Protein AF-E3S3I5-F1 (afdb_monomer)

Sequence (311 aa):
MKASSILLSLAAAAIASAQDPFYNITTPPFNLLIASEDHSINTTLSACHVGAALESLCLSNGNFGSSPTPLRAAEFQFNTSIYSQTAEPPILATGILTWWLRTDVDTKYSSSASFSYDPTTDLALPIIFPGEENAILLSWDAQNKLTIQSYIRGVNGNGSYKNFYRCLLSSIIAIFALAQANYNIAFAPFNLVLIPTDTALKGDALSACHTSVTASSSTMAKESNKPYKEYGTRGTLTWFVPLDPYPLPSSMYLDPQTTVPLFIPVLARGDVGELISFDNKDLMNIQSNINWESENPRWTNWKEYYRWWVC

Radius of gyration: 25.32 Å; Cα contacts (8 Å, |Δi|>4): 539; chains: 1; bounding box: 67×87×65 Å

Organism: Pyrenophora teres f. teres (strain 0-1) (NCBI:txid861557)

Mean predicted aligned error: 16.74 Å

pLDDT: mean 70.15, std 23.07, range [21.97, 96.06]

Foldseek 3Di:
DDDDDDPPDPDDDPPPPPPPPQQPDKDFWDWFWWAFQVRPGTATWDWDDPDDQKTFIDGQQDDQDPPPHRHDTFTKMWTAGPPFDQQDPPWAGKTWIWGWDDPDDPDTFIWTWAWDDDPQDLATTTMIHGDDPRTAIWTAGPQRFIWHWDWDQDPVRDTGIDTDDRDNDPPLPPPPPPVDDDDDDWDWGTDGGDDDPDDDDDDDDDDDDTDDDDDDDDDDDDDPDPDPQFFADWDWDWDFCPDPPDTFIWTWAWCDDPPHRGTDTDTGGDRDHQIWGAGPVRQIWHWDQWPPVDPDTDGHPIDTDSPDDSD

Nearest PDB structures (foldseek):
  4p02-assembly1_A  TM=2.120E-01  e=9.563E+00  Cereibacter sphaeroides 2.4.1

Solvent-accessible surface area (backbone atoms only — not comparable to full-atom values): 19508 Å² total; per-residue (Å²): 137,87,86,78,81,91,80,79,79,94,80,82,75,89,76,75,76,76,67,73,61,74,61,70,42,72,50,76,72,43,68,51,40,42,30,26,74,81,55,85,44,71,42,38,29,16,72,39,78,73,49,98,79,29,26,27,56,35,58,9,80,44,85,68,75,88,55,94,61,63,47,65,64,32,62,31,34,46,31,23,28,96,82,43,69,50,92,50,86,77,46,44,56,39,24,32,48,29,36,68,47,63,86,52,98,85,49,69,41,60,18,17,35,23,69,52,72,48,94,91,51,98,55,40,38,52,37,28,36,72,46,65,92,71,41,42,67,29,28,38,47,88,69,57,26,76,24,39,71,45,76,45,75,43,98,82,79,48,64,46,76,42,80,40,80,74,74,71,54,47,79,50,66,76,76,61,62,76,81,73,68,99,69,96,76,86,70,79,50,71,45,70,46,47,77,70,102,73,89,87,89,81,90,87,85,91,86,82,74,80,84,78,89,85,88,79,91,74,86,79,80,86,69,90,62,83,68,58,81,73,55,34,69,74,41,59,53,68,46,67,47,83,41,90,94,61,60,42,58,16,10,30,30,66,50,74,45,93,89,49,103,48,65,48,82,40,76,42,82,42,90,76,35,41,58,32,19,38,30,95,81,72,46,66,27,41,67,37,40,54,40,81,87,45,99,65,73,41,85,49,73,78,42,78,42,73,87,74,79,89,95

Structure (mmCIF, N/CA/C/O backbone):
data_AF-E3S3I5-F1
#
_entry.id   AF-E3S3I5-F1
#
loop_
_atom_site.group_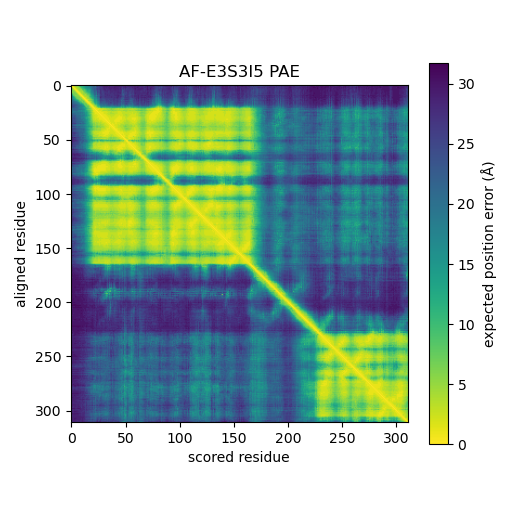PDB
_atom_site.id
_atom_site.type_symbol
_atom_site.label_atom_id
_atom_site.label_alt_id
_atom_site.label_comp_id
_atom_site.label_asym_id
_atom_site.label_entity_id
_atom_site.label_seq_id
_atom_site.pdbx_PDB_ins_code
_atom_site.Cartn_x
_atom_site.Cartn_y
_atom_site.Cartn_z
_atom_site.occupancy
_atom_site.B_iso_or_equiv
_atom_site.auth_seq_id
_atom_site.auth_comp_id
_atom_site.auth_asym_id
_atom_site.auth_atom_id
_atom_site.pdbx_PDB_model_num
ATOM 1 N N . MET A 1 1 ? 43.155 55.685 19.435 1.00 39.25 1 MET A N 1
ATOM 2 C CA . MET A 1 1 ? 42.811 54.340 18.928 1.00 39.25 1 MET A CA 1
ATOM 3 C C . MET A 1 1 ? 41.537 54.478 18.111 1.00 39.25 1 MET A C 1
ATOM 5 O O . MET A 1 1 ? 40.528 54.890 18.665 1.00 39.25 1 MET A O 1
ATOM 9 N N . LYS A 1 2 ? 41.620 54.304 16.786 1.00 39.34 2 LYS A N 1
ATOM 10 C CA . LYS A 1 2 ? 40.489 54.443 15.857 1.00 39.34 2 LYS A CA 1
ATOM 11 C C . LYS A 1 2 ? 39.835 53.070 15.698 1.00 39.34 2 LYS A C 1
ATOM 13 O O . LYS A 1 2 ? 40.480 52.162 15.186 1.00 39.34 2 LYS A O 1
ATOM 18 N N . ALA A 1 3 ? 38.600 52.921 16.163 1.00 46.59 3 ALA A N 1
ATOM 19 C CA . ALA A 1 3 ? 37.782 51.742 15.909 1.00 46.59 3 ALA A CA 1
ATOM 20 C C . ALA A 1 3 ? 37.067 51.936 14.564 1.00 46.59 3 ALA A C 1
ATOM 22 O O . ALA A 1 3 ? 36.057 52.632 14.494 1.00 46.59 3 ALA A O 1
ATOM 23 N N . SER A 1 4 ? 37.630 51.375 13.493 1.00 50.34 4 SER A N 1
ATOM 24 C CA . SER A 1 4 ? 36.957 51.281 12.195 1.00 50.34 4 SER A CA 1
ATOM 25 C C . SER A 1 4 ? 36.259 49.929 12.079 1.00 50.34 4 SER A C 1
ATOM 27 O O . SER A 1 4 ? 36.905 48.900 11.918 1.00 50.34 4 SER A O 1
ATOM 29 N N . SER A 1 5 ? 34.933 49.984 12.179 1.00 52.38 5 SER A N 1
ATOM 30 C CA . SER A 1 5 ? 33.958 49.326 11.303 1.00 52.38 5 SER A CA 1
ATOM 31 C C . SER A 1 5 ? 34.219 47.872 10.882 1.00 52.38 5 SER A C 1
ATOM 33 O O . SER A 1 5 ? 34.751 47.616 9.806 1.00 52.38 5 SER A O 1
ATOM 35 N N . ILE A 1 6 ? 33.695 46.922 11.663 1.00 53.12 6 ILE A N 1
ATOM 36 C CA . ILE A 1 6 ? 33.324 45.589 11.166 1.00 53.12 6 ILE A CA 1
ATOM 37 C C . ILE A 1 6 ? 31.826 45.637 10.840 1.00 53.12 6 ILE A C 1
ATOM 39 O O . ILE A 1 6 ? 30.979 45.380 11.687 1.00 53.12 6 ILE A O 1
ATOM 43 N N . LEU A 1 7 ? 31.503 46.021 9.608 1.00 53.25 7 LEU A N 1
ATOM 44 C CA . LEU A 1 7 ? 30.201 45.784 8.980 1.00 53.25 7 LEU A CA 1
ATOM 45 C C . LEU A 1 7 ? 30.476 45.039 7.675 1.00 53.25 7 LEU A C 1
ATOM 47 O O . LEU A 1 7 ? 30.394 45.596 6.585 1.00 53.25 7 LEU A O 1
ATOM 51 N N . LEU A 1 8 ? 30.881 43.775 7.807 1.00 52.59 8 LEU A N 1
ATOM 52 C CA . LEU A 1 8 ? 30.972 42.854 6.683 1.00 52.59 8 LEU A CA 1
ATOM 53 C C . LEU A 1 8 ? 29.619 42.140 6.559 1.00 52.59 8 LEU A C 1
ATOM 55 O O . LEU A 1 8 ? 29.353 41.141 7.217 1.00 52.59 8 LEU A O 1
ATOM 59 N N . SER A 1 9 ? 28.738 42.775 5.788 1.00 51.41 9 SER A N 1
ATOM 60 C CA . SER A 1 9 ? 27.702 42.176 4.937 1.00 51.41 9 SER A CA 1
ATOM 61 C C . SER A 1 9 ? 27.483 40.660 5.085 1.00 51.41 9 SER A C 1
ATOM 63 O O . SER A 1 9 ? 28.068 39.865 4.350 1.00 51.41 9 SER A O 1
ATOM 65 N N . LEU A 1 10 ? 26.556 40.269 5.961 1.00 49.75 10 LEU A N 1
ATOM 66 C CA . LEU A 1 10 ? 25.965 38.929 5.988 1.00 49.75 10 LEU A CA 1
ATOM 67 C C . LEU A 1 10 ? 24.738 38.885 5.055 1.00 49.75 10 LEU A C 1
ATOM 69 O O . LEU A 1 10 ? 23.611 38.672 5.488 1.00 49.75 10 LEU A O 1
ATOM 73 N N . ALA A 1 11 ? 24.954 39.175 3.771 1.00 53.25 11 ALA A N 1
ATOM 74 C CA . ALA A 1 11 ? 23.916 39.198 2.741 1.00 53.25 11 ALA A CA 1
ATOM 75 C C . ALA A 1 11 ? 24.409 38.470 1.481 1.00 53.25 11 ALA A C 1
ATOM 77 O O . ALA A 1 11 ? 24.809 39.100 0.511 1.00 53.25 11 ALA A O 1
ATOM 78 N N . ALA A 1 12 ? 24.452 37.140 1.563 1.00 51.19 12 ALA A N 1
ATOM 79 C CA . ALA A 1 12 ? 24.527 36.131 0.493 1.00 51.19 12 ALA A CA 1
ATOM 80 C C . ALA A 1 12 ? 24.963 34.832 1.204 1.00 51.19 12 ALA A C 1
ATOM 82 O O . ALA A 1 12 ? 25.984 34.830 1.875 1.00 51.19 12 ALA A O 1
ATOM 83 N N . ALA A 1 13 ? 24.259 33.708 1.193 1.00 48.41 13 ALA A N 1
ATOM 84 C CA . ALA A 1 13 ? 23.359 33.201 0.185 1.00 48.41 13 ALA A CA 1
ATOM 85 C C . ALA A 1 13 ? 22.306 32.305 0.858 1.00 48.41 13 ALA A C 1
ATOM 87 O O . ALA A 1 13 ? 22.614 31.211 1.323 1.00 48.41 13 ALA A O 1
ATOM 88 N N . ALA A 1 14 ? 21.049 32.746 0.881 1.00 47.19 14 ALA A N 1
ATOM 89 C CA . ALA A 1 14 ? 19.936 31.811 0.952 1.00 47.19 14 ALA A CA 1
ATOM 90 C C . ALA A 1 14 ? 19.727 31.289 -0.473 1.00 47.19 14 ALA A C 1
ATOM 92 O O . ALA A 1 14 ? 18.867 31.770 -1.206 1.00 47.19 14 ALA A O 1
ATOM 93 N N . ILE A 1 15 ? 20.574 30.350 -0.901 1.00 49.62 15 ILE A N 1
ATOM 94 C CA .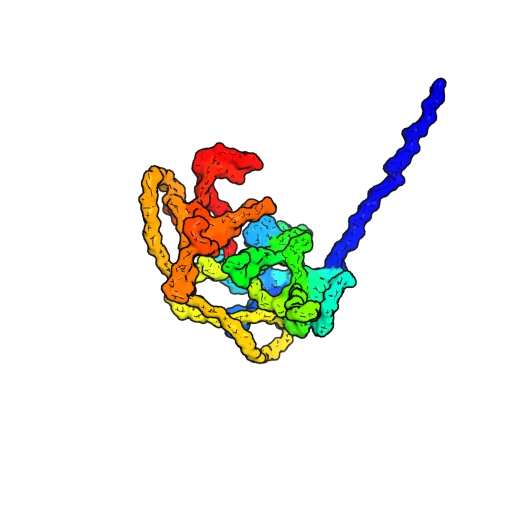 ILE A 1 15 ? 20.221 29.483 -2.023 1.00 49.62 15 ILE A CA 1
ATOM 95 C C . ILE A 1 15 ? 19.125 28.588 -1.452 1.00 49.62 15 ILE A C 1
ATOM 97 O O . ILE A 1 15 ? 19.400 27.520 -0.909 1.00 49.62 15 ILE A O 1
ATOM 101 N N . ALA A 1 16 ? 17.880 29.063 -1.498 1.00 43.28 16 ALA A N 1
ATOM 102 C CA . ALA A 1 16 ? 16.750 28.158 -1.519 1.00 43.28 16 ALA A CA 1
ATOM 103 C C . ALA A 1 16 ? 16.968 27.318 -2.777 1.00 43.28 16 ALA A C 1
ATOM 105 O O . ALA A 1 16 ? 16.695 27.758 -3.892 1.00 43.28 16 ALA A O 1
ATOM 106 N N . SER A 1 17 ? 17.583 26.153 -2.608 1.00 42.25 17 SER A N 1
ATOM 107 C CA . SER A 1 17 ? 17.530 25.111 -3.612 1.00 42.25 17 SER A CA 1
ATOM 108 C C . SER A 1 17 ? 16.071 24.680 -3.647 1.00 42.25 17 SER A C 1
ATOM 110 O O . SER A 1 17 ? 15.657 23.761 -2.952 1.00 42.25 17 SER A O 1
ATOM 112 N N . ALA A 1 18 ? 15.263 25.403 -4.422 1.00 40.31 18 ALA A N 1
ATOM 113 C CA . ALA A 1 18 ? 14.090 24.817 -5.033 1.00 40.31 18 ALA A CA 1
ATOM 114 C C . ALA A 1 18 ? 14.648 23.720 -5.941 1.00 40.31 18 ALA A C 1
ATOM 116 O O . ALA A 1 18 ? 15.006 23.963 -7.090 1.00 40.31 18 ALA A O 1
ATOM 117 N N . GLN A 1 19 ? 14.904 22.550 -5.356 1.00 49.78 19 GLN A N 1
ATOM 118 C CA . GLN A 1 19 ? 15.114 21.349 -6.133 1.00 49.78 19 GLN A CA 1
ATOM 119 C C . GLN A 1 19 ? 13.808 21.178 -6.895 1.00 49.78 19 GLN A C 1
ATOM 121 O O . GLN A 1 19 ? 12.752 21.060 -6.269 1.00 49.78 19 GLN A O 1
ATOM 126 N N . ASP A 1 20 ? 13.869 21.275 -8.223 1.00 59.00 20 ASP A N 1
ATOM 127 C CA . ASP A 1 20 ? 12.726 20.922 -9.051 1.00 59.00 20 ASP A CA 1
ATOM 128 C C . ASP A 1 20 ? 12.229 19.551 -8.574 1.00 59.00 20 ASP A C 1
ATOM 130 O O . ASP A 1 20 ? 13.058 18.650 -8.375 1.00 59.00 20 ASP A O 1
ATOM 134 N N . PRO A 1 21 ? 10.918 19.390 -8.316 1.00 76.50 21 PRO A N 1
ATOM 135 C CA . PRO A 1 21 ? 10.395 18.119 -7.849 1.00 76.50 21 PRO A CA 1
ATOM 136 C C . PRO A 1 21 ? 10.823 17.041 -8.841 1.00 76.50 21 PRO A C 1
ATOM 138 O O . PRO A 1 21 ? 10.639 17.193 -10.049 1.00 76.50 21 PRO A O 1
ATOM 141 N N . PHE A 1 22 ? 11.450 15.975 -8.337 1.00 85.19 22 PHE A N 1
ATOM 142 C CA . PHE A 1 22 ? 12.015 14.928 -9.187 1.00 85.19 22 PHE A CA 1
ATOM 143 C C . PHE A 1 22 ? 10.952 14.362 -10.139 1.00 85.19 22 PHE A C 1
ATOM 145 O O . PHE A 1 22 ? 11.229 14.172 -11.324 1.00 85.19 22 PHE A O 1
ATOM 152 N N . TYR A 1 23 ? 9.727 14.166 -9.642 1.00 89.75 23 TYR A N 1
ATOM 153 C CA . TYR A 1 23 ? 8.567 13.786 -10.439 1.00 89.75 23 TYR A CA 1
ATOM 154 C C . TYR A 1 23 ? 7.816 15.029 -10.943 1.00 89.75 23 TYR A C 1
ATOM 156 O O . TYR A 1 23 ? 6.925 15.557 -10.284 1.00 89.75 23 TYR A O 1
ATOM 164 N N . ASN A 1 24 ? 8.201 15.515 -12.124 1.00 90.69 24 ASN A N 1
ATOM 165 C CA . ASN A 1 24 ? 7.717 16.772 -12.705 1.00 90.69 24 ASN A CA 1
ATOM 166 C C . ASN A 1 24 ? 6.745 16.607 -13.885 1.00 90.69 24 ASN A C 1
ATOM 168 O O . ASN A 1 24 ? 6.337 17.602 -14.487 1.00 90.69 24 ASN A O 1
ATOM 172 N N . ILE A 1 25 ? 6.371 15.377 -14.233 1.00 91.62 25 ILE A N 1
ATOM 173 C CA . ILE A 1 25 ? 5.377 15.081 -15.267 1.00 91.62 25 ILE A CA 1
ATOM 174 C C . ILE A 1 25 ? 4.233 14.315 -14.606 1.00 91.62 25 ILE A C 1
ATOM 176 O O . ILE A 1 25 ? 4.444 13.223 -14.098 1.00 91.62 25 ILE A O 1
ATOM 180 N N . THR A 1 26 ? 3.015 14.851 -14.650 1.00 93.00 26 THR A N 1
ATOM 181 C CA . THR A 1 26 ? 1.826 14.238 -14.036 1.00 93.00 26 THR A CA 1
ATOM 182 C C . THR A 1 26 ? 0.774 13.945 -15.097 1.00 93.00 26 THR A C 1
ATOM 184 O O . THR A 1 26 ? 0.436 14.814 -15.905 1.00 93.00 26 THR A O 1
ATOM 187 N N . THR A 1 27 ? 0.234 12.727 -15.103 1.00 93.94 27 THR A N 1
ATOM 188 C CA . THR A 1 27 ? -0.896 12.377 -15.976 1.00 93.94 27 THR A CA 1
ATOM 189 C C . THR A 1 27 ? -2.194 13.061 -15.532 1.00 93.94 27 THR A C 1
ATOM 191 O O . THR A 1 27 ? -2.347 13.402 -14.356 1.00 93.94 27 THR A O 1
ATOM 194 N N . PRO A 1 28 ? -3.201 13.178 -16.419 1.00 95.81 28 PRO A N 1
ATOM 195 C CA . PRO A 1 28 ? -4.576 13.390 -15.981 1.00 95.81 28 PRO A CA 1
ATOM 196 C C . PRO A 1 28 ? -5.013 12.321 -14.961 1.00 95.81 28 PRO A C 1
ATOM 198 O O . PRO A 1 28 ? -4.481 11.203 -14.995 1.00 95.81 28 PRO A O 1
ATOM 201 N N . PRO A 1 29 ? -5.974 12.629 -14.071 1.00 96.00 29 PRO A N 1
ATOM 202 C CA . PRO A 1 29 ? -6.490 11.646 -13.132 1.00 96.00 29 PRO A CA 1
ATOM 203 C C . PRO A 1 29 ? -7.144 10.446 -13.829 1.00 96.00 29 PRO A C 1
ATOM 205 O O . PRO A 1 29 ? -7.828 10.610 -14.840 1.00 96.00 29 PRO A O 1
ATOM 208 N N . PHE A 1 30 ? -6.969 9.251 -13.268 1.00 95.56 30 PHE A N 1
ATOM 209 C CA . PHE A 1 30 ? -7.576 8.008 -13.750 1.00 95.56 30 PHE A CA 1
ATOM 210 C C . PHE A 1 30 ? -8.021 7.119 -12.586 1.00 95.56 30 PHE A C 1
ATOM 212 O O . PHE A 1 30 ? -7.562 7.261 -11.453 1.00 95.56 30 PHE A O 1
ATOM 219 N N . ASN A 1 31 ? -8.912 6.170 -12.862 1.00 95.69 31 ASN A N 1
ATOM 220 C CA . ASN A 1 31 ? -9.275 5.137 -11.899 1.00 95.69 31 ASN A CA 1
ATOM 221 C C . ASN A 1 31 ? -8.449 3.878 -12.148 1.00 95.69 31 ASN A C 1
ATOM 223 O O . ASN A 1 31 ? -8.197 3.498 -13.292 1.00 95.69 31 ASN A O 1
ATOM 227 N N . LEU A 1 32 ? -8.069 3.202 -11.069 1.00 94.06 32 LEU A N 1
ATOM 228 C CA . LEU A 1 32 ? -7.530 1.854 -11.162 1.00 94.06 32 LEU A CA 1
ATOM 229 C C . LEU A 1 32 ? -8.684 0.859 -11.235 1.00 94.06 32 LEU A C 1
ATOM 231 O O . LEU A 1 32 ? -9.624 0.949 -10.448 1.00 94.06 32 LEU A O 1
ATOM 235 N N . LEU A 1 33 ? -8.593 -0.088 -12.161 1.00 92.06 33 LEU A N 1
ATOM 236 C CA . LEU A 1 33 ? -9.512 -1.206 -12.326 1.00 92.06 33 LEU A CA 1
ATOM 237 C C . LEU A 1 33 ? -8.790 -2.484 -11.909 1.00 92.06 33 LEU A C 1
ATOM 239 O O . LEU A 1 33 ? -7.656 -2.728 -12.323 1.00 92.06 33 LEU A O 1
ATOM 243 N N . ILE A 1 34 ? -9.460 -3.295 -11.099 1.00 88.81 34 ILE A N 1
ATOM 244 C CA . ILE A 1 34 ? -9.052 -4.658 -10.809 1.00 88.81 34 ILE A CA 1
ATOM 245 C C . ILE A 1 34 ? -10.002 -5.627 -11.485 1.00 88.81 34 ILE A C 1
ATOM 247 O O . ILE A 1 34 ? -11.223 -5.540 -11.349 1.00 88.81 34 ILE A O 1
ATOM 251 N N . ALA A 1 35 ? -9.400 -6.549 -12.223 1.00 87.25 35 ALA A N 1
ATOM 252 C CA . ALA A 1 35 ? -10.085 -7.629 -12.888 1.00 87.25 35 ALA A CA 1
ATOM 253 C C . ALA A 1 35 ? -9.546 -8.970 -12.372 1.00 87.25 35 ALA A C 1
ATOM 255 O O . ALA A 1 35 ? -8.460 -9.078 -11.800 1.00 87.25 35 ALA A O 1
ATOM 256 N N . SER A 1 36 ? -10.345 -10.001 -12.553 1.00 83.81 36 SER A N 1
ATOM 257 C CA . SER A 1 36 ? -10.010 -11.400 -12.307 1.00 83.81 36 SER A CA 1
ATOM 258 C C . SER A 1 36 ? -10.214 -12.160 -13.611 1.00 83.81 36 SER A C 1
ATOM 260 O O . SER A 1 36 ? -10.969 -11.705 -14.473 1.00 83.81 36 SER A O 1
ATOM 262 N N . GLU A 1 37 ? -9.523 -13.287 -13.787 1.00 83.62 37 GLU A N 1
ATOM 263 C CA . GLU A 1 37 ? -9.617 -14.066 -15.029 1.00 83.62 37 GLU A CA 1
ATOM 264 C C . GLU A 1 37 ? -11.022 -14.656 -15.208 1.00 83.62 37 GLU A C 1
ATOM 266 O O . GLU A 1 37 ? -11.544 -14.700 -16.317 1.00 83.62 37 GLU A O 1
ATOM 271 N N . ASP A 1 38 ? -11.669 -15.027 -14.103 1.00 86.44 38 ASP A N 1
ATOM 272 C CA . ASP A 1 38 ? -13.049 -15.516 -14.072 1.00 86.44 38 ASP A CA 1
ATOM 273 C C . ASP A 1 38 ? -14.106 -14.394 -14.057 1.00 86.44 38 ASP A C 1
ATOM 275 O O . ASP A 1 38 ? -15.305 -14.673 -14.006 1.00 86.44 38 ASP A O 1
ATOM 279 N N . HIS A 1 39 ? -13.674 -13.130 -14.109 1.00 83.88 39 HIS A N 1
ATOM 280 C CA . HIS A 1 39 ? -14.512 -11.934 -14.028 1.00 83.88 39 HIS A CA 1
ATOM 281 C C . HIS A 1 39 ? -15.363 -11.812 -12.747 1.00 83.88 39 HIS A C 1
ATOM 283 O O . HIS A 1 39 ? -16.258 -10.964 -12.698 1.00 83.88 39 HIS A O 1
ATOM 289 N N . SER A 1 40 ? -15.088 -12.602 -11.703 1.00 83.50 40 SER A N 1
ATOM 290 C CA . SER A 1 40 ? -15.782 -12.511 -10.407 1.00 83.50 40 SER A CA 1
ATOM 291 C C . SER A 1 40 ? -15.542 -11.164 -9.713 1.00 83.50 40 SER A C 1
ATOM 293 O O . SER A 1 40 ? -16.426 -10.606 -9.063 1.00 83.50 40 SER A O 1
ATOM 295 N N . ILE A 1 41 ? -14.352 -10.608 -9.920 1.00 82.06 41 ILE A N 1
ATOM 296 C CA . ILE A 1 41 ? -13.939 -9.254 -9.570 1.00 82.06 41 ILE A CA 1
ATOM 297 C C . ILE A 1 41 ? -13.694 -8.498 -10.876 1.00 82.06 41 ILE A C 1
ATOM 299 O O . ILE A 1 41 ? -12.815 -8.867 -11.654 1.00 82.06 41 ILE A O 1
ATOM 303 N N . ASN A 1 42 ? -14.471 -7.445 -11.115 1.00 88.75 42 ASN A N 1
ATOM 304 C CA . ASN A 1 42 ? -14.272 -6.489 -12.203 1.00 88.75 42 ASN A CA 1
ATOM 305 C C . ASN A 1 42 ? -14.787 -5.122 -11.744 1.00 88.75 42 ASN A C 1
ATOM 307 O O . ASN A 1 42 ? -15.956 -4.781 -11.927 1.00 88.75 42 ASN A O 1
ATOM 311 N N . THR A 1 43 ? -13.946 -4.396 -11.017 1.00 90.19 43 THR A N 1
ATOM 312 C CA . THR A 1 43 ? -14.357 -3.196 -10.287 1.00 90.19 43 THR A CA 1
ATOM 313 C C . THR A 1 43 ? -13.216 -2.211 -10.148 1.00 90.19 43 THR A C 1
ATOM 315 O O . THR A 1 43 ? -12.049 -2.560 -10.313 1.00 90.19 43 THR A O 1
ATOM 318 N N . THR A 1 44 ? -13.540 -0.963 -9.848 1.00 93.50 44 THR A N 1
ATOM 319 C CA . THR A 1 44 ? -12.534 0.055 -9.573 1.00 93.50 44 THR A CA 1
ATOM 320 C C . THR A 1 44 ? -11.955 -0.096 -8.173 1.00 93.50 44 THR A C 1
ATOM 322 O O . THR A 1 44 ? -12.542 -0.740 -7.300 1.00 93.50 44 THR A O 1
ATOM 325 N N . LEU A 1 45 ? -10.809 0.537 -7.946 1.00 92.50 45 LEU A N 1
ATOM 326 C CA . LEU A 1 45 ? -10.207 0.665 -6.629 1.00 92.50 45 LEU A CA 1
ATOM 327 C C . LEU A 1 45 ? -10.495 2.040 -6.013 1.00 92.50 45 LEU A C 1
ATOM 329 O O . LEU A 1 45 ? -10.602 3.060 -6.698 1.00 92.50 45 LEU A O 1
ATOM 333 N N . SER A 1 46 ? -10.614 2.052 -4.692 1.00 92.00 46 SER A N 1
ATOM 334 C CA . SER A 1 46 ? -10.642 3.238 -3.842 1.00 92.00 46 SER A CA 1
ATOM 335 C C . SER A 1 46 ? -9.395 3.280 -2.957 1.00 92.00 46 SER A C 1
ATOM 337 O O . SER A 1 46 ? -8.740 2.254 -2.769 1.00 92.00 46 SER A O 1
ATOM 339 N N . ALA A 1 47 ? -9.089 4.452 -2.407 1.00 90.50 47 ALA A N 1
ATOM 340 C CA . ALA A 1 47 ? -8.099 4.621 -1.351 1.00 90.50 47 ALA A CA 1
ATOM 341 C C . ALA A 1 47 ? -8.836 4.620 -0.001 1.00 90.50 47 ALA A C 1
ATOM 343 O O . ALA A 1 47 ? -9.568 5.559 0.315 1.00 90.50 47 ALA A O 1
ATOM 344 N N . CYS A 1 48 ? -8.692 3.542 0.768 1.00 87.06 48 CYS A N 1
ATOM 345 C CA . CYS A 1 48 ? -9.260 3.418 2.109 1.00 87.06 48 CYS A CA 1
ATOM 346 C C . CYS A 1 48 ? -8.261 3.839 3.159 1.00 87.06 48 CYS A C 1
ATOM 348 O O . CYS A 1 48 ? -7.137 3.355 3.149 1.00 87.06 48 CYS A O 1
ATOM 350 N N . HIS A 1 49 ? -8.705 4.613 4.136 1.00 84.50 49 HIS A N 1
ATOM 351 C CA . HIS A 1 49 ? -7.887 4.943 5.291 1.00 84.50 49 HIS A CA 1
ATOM 352 C C . HIS A 1 49 ? -7.638 3.701 6.167 1.00 84.50 49 HIS A C 1
ATOM 354 O O . HIS A 1 49 ? -8.591 3.097 6.660 1.00 84.50 49 HIS A O 1
ATOM 360 N N . VAL A 1 50 ? -6.368 3.348 6.383 1.00 80.50 50 VAL A N 1
ATOM 361 C CA . VAL A 1 50 ? -5.931 2.227 7.243 1.00 80.50 50 VAL A CA 1
ATOM 362 C C . VAL A 1 50 ? -5.279 2.693 8.556 1.00 80.50 50 VAL A C 1
ATOM 364 O O . VAL A 1 50 ? -4.860 1.878 9.372 1.00 80.50 50 VAL A O 1
ATOM 367 N N . GLY A 1 51 ? -5.231 4.008 8.799 1.00 74.69 51 GLY A N 1
ATOM 368 C CA . GLY A 1 51 ? -4.723 4.625 10.035 1.00 74.69 51 GLY A CA 1
ATOM 369 C C . GLY A 1 51 ? -3.896 5.877 9.744 1.00 74.69 51 GLY A C 1
ATOM 370 O O . GLY A 1 51 ? -3.458 6.026 8.628 1.00 74.69 51 GLY A O 1
ATOM 371 N N . ALA A 1 52 ? -3.699 6.779 10.715 1.00 75.88 52 ALA A N 1
ATOM 372 C CA . ALA A 1 52 ? -2.760 7.925 10.696 1.00 75.88 52 ALA A CA 1
ATOM 373 C C . ALA A 1 52 ? -2.349 8.527 9.318 1.00 75.88 52 ALA A C 1
ATOM 375 O O . ALA A 1 52 ? -1.155 8.654 9.053 1.00 75.88 52 ALA A O 1
ATOM 376 N N . ALA A 1 53 ? -3.315 8.937 8.479 1.00 79.62 53 ALA A N 1
ATOM 377 C CA . ALA A 1 53 ? -3.072 9.477 7.127 1.00 79.62 53 ALA A CA 1
ATOM 378 C C . ALA A 1 53 ? -2.397 8.489 6.153 1.00 79.62 53 ALA A C 1
ATOM 380 O O . ALA A 1 53 ? -1.680 8.891 5.246 1.00 79.62 53 ALA A O 1
ATOM 381 N N . LEU A 1 54 ? -2.601 7.197 6.386 1.00 84.44 54 LEU A N 1
ATOM 382 C CA . LEU A 1 54 ? -2.196 6.084 5.550 1.00 84.44 54 LEU A CA 1
ATOM 383 C C . LEU A 1 54 ? -3.432 5.522 4.880 1.00 84.44 54 LEU A C 1
ATOM 385 O O . LEU A 1 54 ? -4.447 5.255 5.538 1.00 84.44 54 LEU A O 1
ATOM 389 N N . GLU A 1 55 ? -3.314 5.254 3.590 1.00 89.56 55 GLU A N 1
ATOM 390 C CA . GLU A 1 55 ? -4.350 4.563 2.845 1.00 89.56 55 GLU A CA 1
ATOM 391 C C . GLU A 1 55 ? -3.864 3.219 2.310 1.00 89.56 55 GLU A C 1
ATOM 393 O O . GLU A 1 55 ? -2.677 2.957 2.164 1.00 89.56 55 GLU A O 1
ATOM 398 N N . SER A 1 56 ? -4.803 2.342 1.997 1.00 90.81 56 SER A N 1
ATOM 399 C CA . SER A 1 56 ? -4.566 1.150 1.196 1.00 90.81 56 SER A CA 1
ATOM 400 C C . SER A 1 56 ? -5.582 1.091 0.063 1.00 90.81 56 SER A C 1
ATOM 402 O O . SER A 1 56 ? -6.533 1.875 0.004 1.00 90.81 56 SER A O 1
ATOM 404 N N . LEU A 1 57 ? -5.377 0.170 -0.872 1.00 90.50 57 LEU A N 1
ATOM 405 C CA . LEU A 1 57 ? -6.298 -0.038 -1.978 1.00 90.50 57 LEU A CA 1
ATOM 406 C C . LEU A 1 57 ? -7.448 -0.949 -1.539 1.00 90.50 57 LEU A C 1
ATOM 408 O O . LEU A 1 57 ? -7.234 -2.019 -0.972 1.00 90.50 57 LEU A O 1
ATOM 412 N N . CYS A 1 58 ? -8.669 -0.534 -1.854 1.00 88.25 58 CYS A N 1
ATOM 413 C CA . CYS A 1 58 ? -9.902 -1.273 -1.598 1.00 88.25 58 CYS A CA 1
ATOM 414 C C . CYS A 1 58 ? -10.731 -1.407 -2.864 1.00 88.25 58 CYS A C 1
ATOM 416 O O . CYS A 1 58 ? -10.681 -0.536 -3.724 1.00 88.25 58 CYS A O 1
ATOM 418 N N . LEU A 1 59 ? -11.581 -2.428 -2.950 1.00 88.75 59 LEU A N 1
ATOM 419 C CA . LEU A 1 59 ? -12.590 -2.510 -4.009 1.00 88.75 59 LEU A CA 1
ATOM 420 C C . LEU A 1 59 ? -13.631 -1.399 -3.834 1.00 88.75 59 LEU A C 1
ATOM 422 O O . LEU A 1 59 ? -14.249 -1.296 -2.785 1.00 88.75 59 LEU A O 1
ATOM 426 N N . SER A 1 60 ? -13.900 -0.581 -4.845 1.00 88.00 60 SER A N 1
ATOM 427 C CA . SER A 1 60 ? -14.919 0.474 -4.736 1.00 88.00 60 SER A CA 1
ATOM 428 C C . SER A 1 60 ? -16.317 -0.093 -4.445 1.00 88.00 60 SER A C 1
ATOM 430 O O . SER A 1 60 ? -17.050 0.408 -3.602 1.00 88.00 60 SER A O 1
ATOM 432 N N . ASN A 1 61 ? -16.676 -1.210 -5.073 1.00 81.94 61 ASN A N 1
ATOM 433 C CA . ASN A 1 61 ? -17.949 -1.900 -4.835 1.00 81.94 61 ASN A CA 1
ATOM 434 C C . ASN A 1 61 ? -17.869 -3.001 -3.758 1.00 81.94 61 ASN A C 1
ATOM 436 O O . ASN A 1 61 ? -18.751 -3.859 -3.707 1.00 81.94 61 ASN A O 1
ATOM 440 N N . GLY A 1 62 ? -16.809 -3.022 -2.945 1.00 72.44 62 GLY A N 1
ATOM 441 C CA . GLY A 1 62 ? -16.658 -4.011 -1.884 1.00 72.44 62 GLY A CA 1
ATOM 442 C C . GLY A 1 62 ? -17.708 -3.834 -0.786 1.00 72.44 62 GLY A C 1
ATOM 443 O O . GLY A 1 62 ? -18.139 -2.720 -0.487 1.00 72.44 62 GLY A O 1
ATOM 444 N N . ASN A 1 63 ? -18.123 -4.948 -0.182 1.00 69.50 63 ASN A N 1
ATOM 445 C CA . ASN A 1 63 ? -19.037 -4.942 0.954 1.00 69.50 63 ASN A CA 1
ATOM 446 C C . ASN A 1 63 ? -18.219 -4.895 2.256 1.00 69.50 63 ASN A C 1
ATOM 448 O O . ASN A 1 63 ? -17.842 -5.933 2.798 1.00 69.50 63 ASN A O 1
ATOM 452 N N . PHE A 1 64 ? -17.885 -3.692 2.726 1.00 67.62 64 PHE A N 1
ATOM 453 C CA . PHE A 1 64 ? -17.003 -3.472 3.886 1.00 67.62 64 PHE A CA 1
ATOM 454 C C . PHE A 1 64 ? -17.777 -3.456 5.211 1.00 67.62 64 PHE A C 1
ATOM 456 O O . PHE A 1 64 ? -17.784 -2.468 5.950 1.00 67.62 64 PHE A O 1
ATOM 463 N N . GLY A 1 65 ? -18.473 -4.557 5.500 1.00 66.56 65 GLY A N 1
ATOM 464 C CA . GLY A 1 65 ? -19.185 -4.747 6.763 1.00 66.56 65 GLY A CA 1
ATOM 465 C C . GLY A 1 65 ? -20.313 -3.734 6.990 1.00 66.56 65 GLY A C 1
ATOM 466 O O . GLY A 1 65 ? -21.227 -3.610 6.181 1.00 66.56 65 GLY A O 1
ATOM 467 N N . SER A 1 66 ? -20.281 -3.038 8.127 1.00 54.69 66 SER A N 1
ATOM 468 C CA . SER A 1 66 ? -21.340 -2.127 8.587 1.00 54.69 66 SER A CA 1
ATOM 469 C C . SER A 1 66 ? -21.323 -0.740 7.932 1.00 54.69 66 SER A C 1
ATOM 471 O O . SER A 1 66 ? -22.187 0.078 8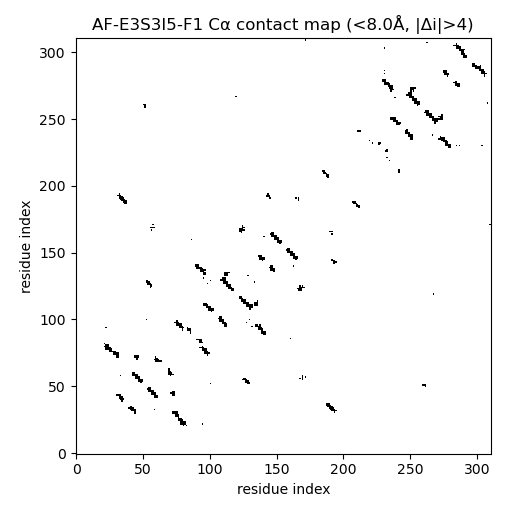.253 1.00 54.69 66 SER A O 1
ATOM 473 N N . SER A 1 67 ? -20.389 -0.461 7.015 1.00 54.78 67 SER A N 1
ATOM 474 C CA . SER A 1 67 ? -20.428 0.763 6.210 1.00 54.78 67 SER A CA 1
ATOM 475 C C . SER A 1 67 ? -21.526 0.642 5.140 1.00 54.78 67 SER A C 1
ATOM 477 O O . SER A 1 67 ? -21.403 -0.178 4.231 1.00 54.78 67 SER A O 1
ATOM 479 N N . PRO A 1 68 ? -22.609 1.439 5.208 1.00 50.94 68 PRO A N 1
ATOM 480 C CA . PRO A 1 68 ? -23.801 1.242 4.378 1.00 50.94 68 PRO A CA 1
ATOM 481 C C . PRO A 1 68 ? -23.635 1.704 2.922 1.00 50.94 68 PRO A C 1
ATOM 483 O O . PRO A 1 68 ? -24.585 1.628 2.144 1.00 50.94 68 PRO A O 1
ATOM 486 N N . THR A 1 69 ? -22.459 2.204 2.541 1.00 64.88 69 THR A N 1
ATOM 487 C CA . THR A 1 69 ? -22.222 2.793 1.220 1.00 64.88 69 THR A CA 1
ATOM 488 C C . THR A 1 69 ? -20.985 2.189 0.568 1.00 64.88 69 THR A C 1
ATOM 490 O O . THR A 1 69 ? -19.911 2.243 1.171 1.00 64.88 69 THR A O 1
ATOM 493 N N . PRO A 1 70 ? -21.106 1.680 -0.674 1.00 74.44 70 PRO A N 1
ATOM 494 C CA . PRO A 1 70 ? -19.957 1.369 -1.510 1.00 74.44 70 PRO A CA 1
ATOM 495 C C . PRO A 1 70 ? -19.003 2.563 -1.574 1.00 74.44 70 PRO A C 1
ATOM 497 O O . PRO A 1 70 ? -19.434 3.719 -1.656 1.00 74.44 70 PRO A O 1
ATOM 500 N N . LEU A 1 71 ? -17.705 2.287 -1.544 1.00 83.62 71 LEU A N 1
ATOM 501 C CA . LEU A 1 71 ? -16.689 3.318 -1.676 1.00 83.62 71 LEU A CA 1
ATOM 502 C C . LEU A 1 71 ? -16.686 3.851 -3.109 1.00 83.62 71 LEU A C 1
ATOM 504 O O . LEU A 1 71 ? -16.747 3.106 -4.084 1.00 83.62 71 LEU A O 1
ATOM 508 N N . ARG A 1 72 ? -16.566 5.166 -3.276 1.00 87.75 72 ARG A N 1
ATOM 509 C CA . ARG A 1 72 ? -16.370 5.731 -4.614 1.00 87.75 72 ARG A CA 1
ATOM 510 C C . ARG A 1 72 ? -14.986 5.334 -5.145 1.00 87.75 72 ARG A C 1
ATOM 512 O O . ARG A 1 72 ? -14.025 5.265 -4.380 1.00 87.75 72 ARG A O 1
ATOM 519 N N . ALA A 1 73 ? -14.874 5.129 -6.458 1.00 92.06 73 ALA A N 1
ATOM 520 C CA . ALA A 1 73 ? -13.586 5.005 -7.138 1.00 92.06 73 ALA A CA 1
ATOM 521 C C . ALA A 1 73 ? -12.674 6.198 -6.822 1.00 92.06 73 ALA A C 1
ATOM 523 O O . ALA A 1 73 ? -13.101 7.353 -6.922 1.00 92.06 73 ALA A O 1
ATOM 524 N N . ALA A 1 74 ? -11.429 5.914 -6.450 1.00 92.69 74 ALA A N 1
ATOM 525 C CA . ALA A 1 74 ? -10.423 6.945 -6.244 1.00 92.69 74 ALA A CA 1
ATOM 526 C C . ALA A 1 74 ? -9.798 7.350 -7.585 1.00 92.69 74 ALA A C 1
ATOM 528 O O . ALA A 1 74 ? -9.639 6.535 -8.498 1.00 92.69 74 ALA A O 1
ATOM 529 N N . GLU A 1 75 ? -9.479 8.634 -7.701 1.00 95.31 75 GLU A N 1
ATOM 530 C CA . GLU A 1 75 ? -8.801 9.229 -8.850 1.00 95.31 75 GLU A CA 1
ATOM 531 C C . GLU A 1 75 ? -7.307 9.344 -8.548 1.00 95.31 75 GLU A C 1
ATOM 533 O O . GLU A 1 75 ? -6.871 10.227 -7.807 1.00 95.31 75 GLU A O 1
ATOM 538 N N . PHE A 1 76 ? -6.530 8.444 -9.134 1.00 95.81 76 PHE A N 1
ATOM 539 C CA . PHE A 1 76 ? -5.080 8.407 -9.024 1.00 95.81 76 PHE A CA 1
ATOM 540 C C . PHE A 1 76 ? -4.434 9.242 -10.124 1.00 95.81 76 PHE A C 1
ATOM 542 O O . PHE A 1 76 ? -5.065 9.565 -11.133 1.00 95.81 76 PHE A O 1
ATOM 549 N N . GLN A 1 77 ? -3.176 9.604 -9.930 1.00 96.06 77 GLN A N 1
ATOM 550 C CA . GLN A 1 77 ? -2.314 10.132 -10.976 1.00 96.06 77 GLN A CA 1
ATOM 551 C C . GLN A 1 77 ? -1.058 9.268 -11.070 1.00 96.06 77 GLN A C 1
ATOM 553 O O . GLN A 1 77 ? -0.743 8.477 -10.178 1.00 96.06 77 GLN A O 1
ATOM 558 N N . PHE A 1 78 ? -0.352 9.397 -12.184 1.00 95.25 78 PHE A N 1
ATOM 559 C CA . PHE A 1 78 ? 0.940 8.771 -12.376 1.00 95.25 78 PHE A CA 1
ATOM 560 C C . PHE A 1 78 ? 1.962 9.874 -12.607 1.00 95.25 78 PHE A C 1
ATOM 562 O O . PHE A 1 78 ? 1.877 10.604 -13.600 1.00 95.25 78 PHE A O 1
ATOM 569 N N . ASN A 1 79 ? 2.894 10.015 -11.669 1.00 94.50 79 ASN A N 1
ATOM 570 C CA . ASN A 1 79 ? 3.922 11.041 -11.739 1.00 94.50 79 ASN A CA 1
ATOM 571 C C . ASN A 1 79 ? 5.231 10.409 -12.219 1.00 94.50 79 ASN A C 1
ATOM 573 O O . ASN A 1 79 ? 5.744 9.471 -11.612 1.00 94.50 79 ASN A O 1
ATOM 577 N N . THR A 1 80 ? 5.779 10.916 -13.316 1.00 92.94 80 THR A N 1
ATOM 578 C CA . THR A 1 80 ? 7.075 10.521 -13.873 1.00 92.94 80 THR A CA 1
ATOM 579 C C . THR A 1 80 ? 8.042 11.698 -13.836 1.00 92.94 80 THR A C 1
ATOM 581 O O . THR A 1 80 ? 7.703 12.812 -13.432 1.00 92.94 80 THR A O 1
ATOM 584 N N . SER A 1 81 ? 9.281 11.438 -14.236 1.00 90.19 81 SER A N 1
ATOM 585 C CA . SER A 1 81 ? 10.335 12.439 -14.315 1.00 90.19 81 SER A CA 1
ATOM 586 C C . SER A 1 81 ? 10.824 12.584 -15.749 1.00 90.19 81 SER A C 1
ATOM 588 O O . SER A 1 81 ? 10.936 11.583 -16.459 1.00 90.19 81 SER A O 1
ATOM 590 N N . ILE A 1 82 ? 11.243 13.789 -16.143 1.00 85.94 82 ILE A N 1
ATOM 591 C CA . ILE A 1 82 ? 12.067 13.993 -17.352 1.00 85.94 82 ILE A CA 1
ATOM 592 C C . ILE A 1 82 ? 13.378 13.186 -17.325 1.00 85.94 82 ILE A C 1
ATOM 594 O O . ILE A 1 82 ? 13.995 12.982 -18.368 1.00 85.94 82 ILE A O 1
ATOM 598 N N . TYR A 1 83 ? 13.809 12.735 -16.142 1.00 84.56 83 TYR A N 1
ATOM 599 C CA . TYR A 1 83 ? 14.987 11.888 -15.951 1.00 84.56 83 TYR A CA 1
ATOM 600 C C . TYR A 1 83 ? 14.660 10.388 -15.957 1.00 84.56 83 TYR A C 1
ATOM 602 O O . TYR A 1 83 ? 15.576 9.566 -15.885 1.00 84.56 83 TYR A O 1
ATOM 610 N N . SER A 1 84 ? 13.376 10.019 -16.022 1.00 80.75 84 SER A N 1
ATOM 611 C CA . SER A 1 84 ? 12.949 8.623 -16.078 1.00 80.75 84 SER A CA 1
ATOM 612 C C . SER A 1 84 ? 13.386 8.015 -17.407 1.00 80.75 84 SER A C 1
ATOM 614 O O . SER A 1 84 ? 12.955 8.438 -18.479 1.00 80.75 84 SER A O 1
ATOM 616 N N . GLN A 1 85 ? 14.287 7.037 -17.338 1.00 68.12 85 GLN A N 1
ATOM 617 C CA . GLN A 1 85 ? 14.746 6.303 -18.511 1.00 68.12 85 GLN A CA 1
ATOM 618 C C . GLN A 1 85 ? 13.827 5.105 -18.737 1.00 68.12 85 GLN A C 1
ATOM 620 O O . GLN A 1 85 ? 13.623 4.289 -17.836 1.00 68.12 85 GLN A O 1
ATOM 625 N N . THR A 1 86 ? 13.285 4.978 -19.946 1.00 64.88 86 THR A N 1
ATOM 626 C CA . THR A 1 86 ? 12.608 3.753 -20.371 1.00 64.88 86 THR A CA 1
ATOM 627 C C . THR A 1 86 ? 13.652 2.702 -20.703 1.00 64.88 86 THR A C 1
ATOM 629 O O . THR A 1 86 ? 14.573 2.939 -21.482 1.00 64.88 86 THR A O 1
ATOM 632 N N . ALA A 1 87 ? 13.522 1.533 -20.080 1.00 60.59 87 ALA A N 1
ATOM 633 C CA . ALA A 1 87 ? 14.531 0.493 -20.185 1.00 60.59 87 ALA A CA 1
ATOM 634 C C . ALA A 1 87 ? 14.676 -0.096 -21.596 1.00 60.59 87 ALA A C 1
ATOM 636 O O . ALA A 1 87 ? 15.776 -0.528 -21.894 1.00 60.59 87 ALA A O 1
ATOM 637 N N . GLU A 1 88 ? 13.614 -0.115 -22.415 1.00 57.31 88 GLU A N 1
ATOM 638 C CA . GLU A 1 88 ? 13.565 -0.273 -23.887 1.00 57.31 88 GLU A CA 1
ATOM 639 C C . GLU A 1 88 ? 12.079 -0.340 -24.323 1.00 57.31 88 GLU A C 1
ATOM 641 O O . GLU A 1 88 ? 11.252 -0.842 -23.562 1.00 57.31 88 GLU A O 1
ATOM 646 N N . PRO A 1 89 ? 11.677 0.113 -25.526 1.00 55.94 89 PRO A N 1
ATOM 647 C CA . PRO A 1 89 ? 10.314 -0.096 -26.028 1.00 55.94 89 PRO A CA 1
ATOM 648 C C . PRO A 1 89 ? 9.906 -1.586 -25.998 1.00 55.94 89 PRO A C 1
ATOM 650 O O . PRO A 1 89 ? 10.738 -2.445 -26.282 1.00 55.94 89 PRO A O 1
ATOM 653 N N . PRO A 1 90 ? 8.636 -1.928 -25.701 1.00 54.91 90 PRO A N 1
ATOM 654 C CA . PRO A 1 90 ? 7.468 -1.050 -25.586 1.00 54.91 90 PRO A CA 1
ATOM 655 C C . PRO A 1 90 ? 7.239 -0.490 -24.168 1.00 54.91 90 PRO A C 1
ATOM 657 O O . PRO A 1 90 ? 6.125 -0.088 -23.844 1.00 54.91 90 PRO A O 1
ATOM 660 N N . ILE A 1 91 ? 8.261 -0.492 -23.309 1.00 61.34 91 ILE A N 1
ATOM 661 C CA . ILE A 1 91 ? 8.138 -0.097 -21.904 1.00 61.34 91 ILE A CA 1
ATOM 662 C C . ILE A 1 91 ? 7.874 1.408 -21.777 1.00 61.34 91 ILE A C 1
ATOM 664 O O . ILE A 1 91 ? 8.635 2.228 -22.299 1.00 61.34 91 ILE A O 1
ATOM 668 N N . LEU A 1 92 ? 6.812 1.764 -21.048 1.00 68.81 92 LEU A N 1
ATOM 669 C CA . LEU A 1 92 ? 6.493 3.146 -20.697 1.00 68.81 92 LEU A CA 1
ATOM 670 C C . LEU A 1 92 ? 7.356 3.626 -19.520 1.00 68.81 92 LEU A C 1
ATOM 672 O O . LEU A 1 92 ? 7.880 2.828 -18.741 1.00 68.81 92 LEU A O 1
ATOM 676 N N . ALA A 1 93 ? 7.528 4.946 -19.410 1.00 84.19 93 ALA A N 1
ATOM 677 C CA . ALA A 1 93 ? 8.363 5.565 -18.381 1.00 84.19 93 ALA A CA 1
ATOM 678 C C . ALA A 1 93 ? 7.986 5.067 -16.978 1.00 84.19 93 ALA A C 1
ATOM 680 O O . ALA A 1 93 ? 6.803 4.915 -16.661 1.00 84.19 93 ALA A O 1
ATOM 681 N N . THR A 1 94 ? 8.992 4.811 -16.142 1.00 90.44 94 THR A N 1
ATOM 682 C CA . THR A 1 94 ? 8.759 4.489 -14.734 1.00 90.44 94 THR A CA 1
ATOM 683 C C . THR A 1 94 ? 8.379 5.754 -13.973 1.00 90.44 94 THR A C 1
ATOM 685 O O . THR A 1 94 ? 8.836 6.862 -14.286 1.00 90.44 94 THR A O 1
ATOM 688 N N . GLY A 1 95 ? 7.524 5.589 -12.977 1.00 93.31 95 GLY A N 1
ATOM 689 C CA . GLY A 1 95 ? 7.000 6.674 -12.165 1.00 93.31 95 GLY A CA 1
ATOM 690 C C . GLY A 1 95 ? 6.370 6.149 -10.891 1.00 93.31 95 GLY A C 1
ATOM 691 O O . GLY A 1 95 ? 6.511 4.974 -10.555 1.00 93.31 95 GLY A O 1
ATOM 692 N N . ILE A 1 96 ? 5.667 7.025 -10.193 1.00 94.69 96 ILE A N 1
ATOM 693 C CA . ILE A 1 96 ? 4.992 6.716 -8.939 1.00 94.69 96 ILE A CA 1
ATOM 694 C C . ILE A 1 96 ? 3.486 6.877 -9.112 1.00 94.69 96 ILE A C 1
ATOM 696 O O . ILE A 1 96 ? 3.008 7.777 -9.806 1.00 94.69 96 ILE A O 1
ATOM 700 N N . LEU A 1 97 ? 2.735 5.979 -8.483 1.00 95.56 97 LEU A N 1
ATOM 701 C CA . LEU A 1 97 ? 1.287 6.097 -8.381 1.00 95.56 97 LEU A CA 1
ATOM 702 C C . LEU A 1 97 ? 0.966 7.043 -7.227 1.00 95.56 97 LEU A C 1
ATOM 704 O O . LEU A 1 97 ? 1.352 6.770 -6.088 1.00 95.56 97 LEU A O 1
ATOM 708 N N . THR A 1 98 ? 0.253 8.123 -7.522 1.00 95.50 98 THR A N 1
ATOM 709 C CA . THR A 1 98 ? -0.100 9.152 -6.546 1.00 95.50 98 THR A CA 1
ATOM 710 C C . THR A 1 98 ? -1.605 9.315 -6.395 1.00 95.50 98 THR A C 1
ATOM 712 O O . THR A 1 98 ? -2.402 8.968 -7.270 1.00 95.50 98 THR A O 1
ATOM 715 N N . TRP A 1 99 ? -1.997 9.820 -5.234 1.00 93.44 99 TRP A N 1
ATOM 716 C CA . TRP A 1 99 ? -3.367 10.092 -4.832 1.00 93.44 99 TRP A CA 1
ATOM 717 C C . TRP A 1 99 ? -3.391 11.372 -3.996 1.00 93.44 99 TRP A C 1
ATOM 719 O O . TRP A 1 99 ? -2.454 11.665 -3.254 1.00 93.44 99 TRP A O 1
ATOM 729 N N . TRP A 1 100 ? -4.480 12.134 -4.097 1.00 92.69 100 TRP A N 1
ATOM 730 C CA . TRP A 1 100 ? -4.699 13.298 -3.243 1.00 92.69 100 TRP A CA 1
ATOM 731 C C . TRP A 1 100 ? -5.462 12.898 -1.988 1.00 92.69 100 TRP A C 1
ATOM 733 O O . TRP A 1 100 ? -6.694 12.818 -2.011 1.00 92.69 100 TRP A O 1
ATOM 743 N N . LEU A 1 101 ? -4.741 12.737 -0.880 1.00 87.81 101 LEU A N 1
ATOM 744 C CA . LEU A 1 101 ? -5.356 12.626 0.434 1.00 87.81 101 LEU A CA 1
ATOM 745 C C . LEU A 1 101 ? -6.059 13.941 0.766 1.00 87.81 101 LEU A C 1
ATOM 747 O O . LEU A 1 101 ? -5.446 15.008 0.794 1.00 87.81 101 LEU A O 1
ATOM 751 N N . ARG A 1 102 ? -7.364 13.859 1.013 1.00 84.69 102 ARG A N 1
ATOM 752 C CA . ARG A 1 102 ? -8.195 14.995 1.413 1.00 84.69 102 ARG A CA 1
ATOM 753 C C . ARG A 1 102 ? -8.427 14.937 2.912 1.00 84.69 102 ARG A C 1
ATOM 755 O O . ARG A 1 102 ? -9.090 14.019 3.387 1.00 84.69 102 ARG A O 1
ATOM 762 N N . THR A 1 103 ? -7.909 15.918 3.642 1.00 79.69 103 THR A N 1
ATOM 763 C CA . THR A 1 103 ? -8.210 16.091 5.074 1.00 79.69 103 THR A CA 1
ATOM 764 C C . THR A 1 103 ? -9.461 16.937 5.289 1.00 79.69 103 THR A C 1
ATOM 766 O O . THR A 1 103 ? -10.154 16.776 6.289 1.00 79.69 103 THR A O 1
ATOM 769 N N . ASP A 1 104 ? -9.770 17.812 4.332 1.00 82.50 104 ASP A N 1
ATOM 770 C CA . ASP A 1 104 ? -10.983 18.620 4.272 1.00 82.50 104 ASP A CA 1
ATOM 771 C C . ASP A 1 104 ? -11.325 18.954 2.800 1.00 82.50 104 ASP A C 1
ATOM 773 O O . ASP A 1 104 ? -10.836 18.306 1.868 1.00 82.50 104 ASP A O 1
ATOM 777 N N . VAL A 1 105 ? -12.231 19.910 2.575 1.00 81.81 105 VAL A N 1
ATOM 778 C CA . VAL A 1 105 ? -12.713 20.278 1.232 1.00 81.81 105 VAL A CA 1
ATOM 779 C C . VAL A 1 105 ? -11.618 20.933 0.380 1.00 81.81 105 VAL A C 1
ATOM 781 O O . VAL A 1 105 ? -11.564 20.684 -0.831 1.00 81.81 105 VAL A O 1
ATOM 784 N N . ASP A 1 106 ? -10.733 21.708 1.007 1.00 86.25 106 ASP A N 1
ATOM 785 C CA . ASP A 1 106 ? -9.778 22.597 0.340 1.00 86.25 106 ASP A CA 1
ATOM 786 C C . ASP A 1 106 ? -8.328 22.110 0.467 1.00 86.25 106 ASP A C 1
ATOM 788 O O . ASP A 1 106 ? -7.491 22.402 -0.393 1.00 86.25 106 ASP A O 1
ATOM 792 N N . THR A 1 107 ? -8.030 21.312 1.490 1.00 85.19 107 THR A N 1
ATOM 793 C CA . THR A 1 107 ? -6.685 20.819 1.776 1.00 85.19 107 THR A CA 1
ATOM 794 C C . THR A 1 107 ? -6.465 19.439 1.167 1.00 85.19 107 THR A C 1
ATOM 796 O O . THR A 1 107 ? -7.166 18.466 1.470 1.00 85.19 107 THR A O 1
ATOM 799 N N . LYS A 1 108 ? -5.446 19.354 0.307 1.00 88.75 108 LYS A N 1
ATOM 800 C CA . LYS A 1 108 ? -4.992 18.113 -0.321 1.00 88.75 108 LYS A CA 1
ATOM 801 C C . LYS A 1 108 ? -3.514 17.894 -0.046 1.00 88.75 108 LYS A C 1
ATOM 803 O O . LYS A 1 108 ? -2.712 18.806 -0.239 1.00 88.75 108 LYS A O 1
ATOM 808 N N . TYR A 1 109 ? -3.165 16.666 0.304 1.00 88.19 109 TYR A N 1
ATOM 809 C CA . TYR A 1 109 ? -1.787 16.220 0.445 1.00 88.19 109 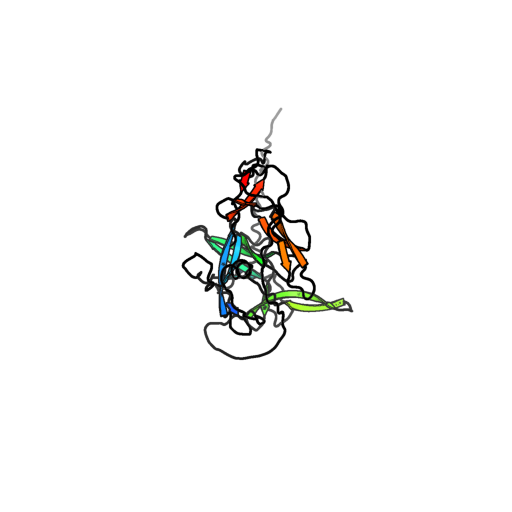TYR A CA 1
ATOM 810 C C . TYR A 1 109 ? -1.486 15.180 -0.629 1.00 88.19 109 TYR A C 1
ATOM 812 O O . TYR A 1 109 ? -2.243 14.224 -0.805 1.00 88.19 109 TYR A O 1
ATOM 820 N N . SER A 1 110 ? -0.399 15.389 -1.376 1.00 91.62 110 SER A N 1
ATOM 821 C CA . SER A 1 110 ? 0.077 14.378 -2.321 1.00 91.62 110 SER A CA 1
ATOM 822 C C . SER A 1 110 ? 0.530 13.174 -1.514 1.00 91.62 110 SER A C 1
ATOM 824 O O . SER A 1 110 ? 1.279 13.331 -0.549 1.00 91.62 110 SER A O 1
ATOM 826 N N . SER A 1 111 ? 0.041 12.001 -1.882 1.00 92.88 111 SER A N 1
ATOM 827 C CA . SER A 1 111 ? 0.413 10.736 -1.266 1.00 92.88 111 SER A CA 1
ATOM 828 C C . SER A 1 111 ? 0.793 9.753 -2.360 1.00 92.88 111 SER A C 1
ATOM 830 O O . SER A 1 111 ? 0.231 9.798 -3.457 1.00 92.88 111 SER A O 1
ATOM 832 N N . SER A 1 112 ? 1.746 8.875 -2.084 1.00 94.62 112 SER A N 1
ATOM 833 C CA . SER A 1 112 ? 2.289 7.933 -3.060 1.00 94.62 112 SER A CA 1
ATOM 834 C C . SER A 1 112 ? 2.228 6.502 -2.549 1.00 94.62 112 SER A C 1
ATOM 836 O O . SER A 1 112 ? 2.333 6.238 -1.350 1.00 94.62 112 SER A O 1
ATOM 838 N N . ALA A 1 113 ? 2.024 5.565 -3.472 1.00 93.25 113 ALA A N 1
ATOM 839 C CA . ALA A 1 113 ? 1.983 4.148 -3.148 1.00 93.25 113 ALA A CA 1
ATOM 840 C C . ALA A 1 113 ? 3.388 3.596 -2.865 1.00 93.25 113 ALA A C 1
ATOM 842 O O . ALA A 1 113 ? 4.338 3.851 -3.605 1.00 93.25 113 ALA A O 1
ATOM 843 N N . SER A 1 114 ? 3.477 2.765 -1.837 1.00 91.56 114 SER A N 1
ATOM 844 C CA . SER A 1 114 ? 4.601 1.912 -1.471 1.00 91.56 114 SER A CA 1
ATOM 845 C C . SER A 1 114 ? 4.092 0.489 -1.228 1.00 91.56 114 SER A C 1
ATOM 847 O O . SER A 1 114 ? 2.885 0.269 -1.089 1.00 91.56 114 SER A O 1
ATOM 849 N N . PHE A 1 115 ? 4.994 -0.490 -1.171 1.00 87.38 115 PHE A N 1
ATOM 850 C CA . PHE A 1 115 ? 4.641 -1.866 -0.822 1.00 87.38 115 PHE A CA 1
ATOM 851 C C . PHE A 1 115 ? 5.258 -2.251 0.514 1.00 87.38 115 PHE A C 1
ATOM 853 O O . PHE A 1 115 ? 6.473 -2.189 0.693 1.00 87.38 115 PHE A O 1
ATOM 860 N N . SER A 1 116 ? 4.399 -2.687 1.434 1.00 85.19 116 SER A N 1
ATOM 861 C CA . SER A 1 116 ? 4.823 -3.441 2.605 1.00 85.19 116 SER A CA 1
ATOM 862 C C . SER A 1 116 ? 4.938 -4.910 2.212 1.00 85.19 116 SER A C 1
ATOM 864 O O . SER A 1 116 ? 3.993 -5.495 1.671 1.00 85.19 116 SER A O 1
ATOM 866 N N . TYR A 1 117 ? 6.118 -5.482 2.434 1.00 77.31 117 TYR A N 1
ATOM 867 C CA . TYR A 1 117 ? 6.441 -6.857 2.077 1.00 77.31 117 TYR A CA 1
ATOM 868 C C . TYR A 1 117 ? 6.643 -7.682 3.339 1.00 77.31 117 TYR A C 1
ATOM 870 O O . TYR A 1 117 ? 7.459 -7.323 4.186 1.00 77.31 117 TYR A O 1
ATOM 878 N N . ASP A 1 118 ? 5.973 -8.828 3.409 1.00 74.94 118 ASP A N 1
ATOM 879 C CA . ASP A 1 118 ? 6.287 -9.863 4.386 1.00 74.94 118 ASP A CA 1
ATOM 880 C C . ASP A 1 118 ? 7.113 -10.957 3.689 1.00 74.94 118 ASP A C 1
ATOM 882 O O . ASP A 1 118 ? 6.588 -11.625 2.795 1.00 74.94 118 ASP A O 1
ATOM 886 N N . PRO A 1 119 ? 8.388 -11.175 4.072 1.00 69.69 119 PRO A N 1
ATOM 887 C CA . PRO A 1 119 ? 9.258 -12.161 3.429 1.00 69.69 119 PRO A CA 1
ATOM 888 C C . PRO A 1 119 ? 8.791 -13.613 3.614 1.00 69.69 119 PRO A C 1
ATOM 890 O O . PRO A 1 119 ? 9.354 -14.517 2.995 1.00 69.69 119 PRO A O 1
ATOM 893 N N . THR A 1 120 ? 7.805 -13.858 4.477 1.00 71.38 120 THR A N 1
ATOM 894 C CA . THR A 1 120 ? 7.207 -15.179 4.700 1.00 71.38 120 THR A CA 1
ATOM 895 C C . THR A 1 120 ? 6.009 -15.457 3.792 1.00 71.38 120 THR A C 1
ATOM 897 O O . THR A 1 120 ? 5.490 -16.576 3.798 1.00 71.38 120 THR A O 1
ATOM 900 N N . THR A 1 121 ? 5.586 -14.477 2.986 1.00 73.69 121 THR A N 1
ATOM 901 C CA . THR A 1 121 ? 4.425 -14.583 2.097 1.00 73.69 121 THR A CA 1
ATOM 902 C C . THR A 1 121 ? 4.746 -14.092 0.686 1.00 73.69 121 THR A C 1
ATOM 904 O O . THR A 1 121 ? 5.683 -13.331 0.466 1.00 73.69 121 THR A O 1
ATOM 907 N N . ASP A 1 122 ? 3.912 -14.477 -0.279 1.00 67.00 122 ASP A N 1
ATOM 908 C CA . ASP A 1 122 ? 3.943 -13.916 -1.637 1.00 67.00 122 ASP A CA 1
ATOM 909 C C . ASP A 1 122 ? 3.046 -12.669 -1.778 1.00 67.00 122 ASP A C 1
ATOM 911 O O . ASP A 1 122 ? 2.676 -12.275 -2.890 1.00 67.00 122 ASP A O 1
ATOM 915 N N . LEU A 1 123 ? 2.666 -12.051 -0.654 1.00 74.44 123 LEU A N 1
ATOM 916 C CA . LEU A 1 123 ? 1.785 -10.891 -0.609 1.00 74.44 123 LEU A CA 1
ATOM 917 C C . LEU A 1 123 ? 2.595 -9.600 -0.478 1.00 74.44 123 LEU A C 1
ATOM 919 O O . LEU A 1 123 ? 3.545 -9.496 0.296 1.00 74.44 123 LEU A O 1
ATOM 923 N N . ALA A 1 124 ? 2.178 -8.594 -1.242 1.00 79.69 124 ALA A N 1
ATOM 924 C CA . ALA A 1 124 ? 2.653 -7.226 -1.119 1.00 79.69 124 ALA A CA 1
ATOM 925 C C . ALA A 1 124 ? 1.441 -6.334 -0.859 1.00 79.69 124 ALA A C 1
ATOM 927 O O . ALA A 1 124 ? 0.521 -6.278 -1.681 1.00 79.69 124 ALA A O 1
ATOM 928 N N . LEU A 1 125 ? 1.434 -5.660 0.287 1.00 83.75 125 LEU A N 1
ATOM 929 C CA . LEU A 1 125 ? 0.341 -4.781 0.674 1.00 83.75 125 LEU A CA 1
ATOM 930 C C . LEU A 1 125 ? 0.622 -3.361 0.162 1.00 83.75 125 LEU A C 1
ATOM 932 O O . LEU A 1 125 ? 1.600 -2.751 0.607 1.00 83.75 125 LEU A O 1
ATOM 936 N N . PRO A 1 126 ? -0.206 -2.809 -0.746 1.00 88.69 126 PRO A N 1
ATOM 937 C CA . PRO A 1 126 ? -0.135 -1.396 -1.097 1.00 88.69 126 PRO A CA 1
ATOM 938 C C . PRO A 1 126 ? -0.483 -0.536 0.110 1.00 88.69 126 PRO A C 1
ATOM 940 O O . PRO A 1 126 ? -1.607 -0.598 0.611 1.00 88.69 126 PRO A O 1
ATOM 943 N N . ILE A 1 127 ? 0.463 0.295 0.530 1.00 90.38 127 ILE A N 1
ATOM 944 C CA . ILE A 1 127 ? 0.220 1.372 1.483 1.00 90.38 127 ILE A CA 1
ATOM 945 C C . ILE A 1 127 ? 0.551 2.689 0.792 1.00 90.38 127 ILE A C 1
ATOM 947 O O . ILE A 1 127 ? 1.602 2.830 0.173 1.00 90.38 127 ILE A O 1
ATOM 951 N N . ILE A 1 128 ? -0.360 3.640 0.872 1.00 92.12 128 ILE A N 1
ATOM 952 C CA . ILE A 1 128 ? -0.229 4.983 0.334 1.00 92.12 128 ILE A CA 1
ATOM 953 C C . ILE A 1 128 ? 0.115 5.893 1.514 1.00 92.12 128 ILE A C 1
ATOM 955 O O . ILE A 1 128 ? -0.609 5.909 2.508 1.00 92.12 128 ILE A O 1
ATOM 959 N N . PHE A 1 129 ? 1.247 6.589 1.417 1.00 90.00 129 PHE A N 1
ATOM 960 C CA . PHE A 1 129 ? 1.760 7.490 2.453 1.00 90.00 129 PHE A CA 1
ATOM 961 C C . PHE A 1 129 ? 1.830 8.922 1.915 1.00 90.00 129 PHE A C 1
ATOM 963 O O . PHE A 1 129 ? 2.124 9.091 0.728 1.00 90.00 129 PHE A O 1
ATOM 970 N N . PRO A 1 130 ? 1.640 9.955 2.755 1.00 90.38 130 PRO A N 1
ATOM 971 C CA . PRO A 1 130 ? 1.882 11.335 2.363 1.00 90.38 130 PRO A CA 1
ATOM 972 C C . PRO A 1 130 ? 3.330 11.514 1.903 1.00 90.38 130 PRO A C 1
ATOM 974 O O . PRO A 1 130 ? 4.246 10.990 2.531 1.00 90.38 130 PRO A O 1
ATOM 977 N N . GLY A 1 131 ? 3.526 12.270 0.827 1.00 89.44 131 GLY A N 1
ATOM 978 C CA . GLY A 1 131 ? 4.839 12.477 0.223 1.00 89.44 131 GLY A CA 1
ATOM 979 C C . GLY A 1 131 ? 5.189 11.457 -0.861 1.00 89.44 131 GLY A C 1
ATOM 980 O O . GLY A 1 131 ? 4.339 10.717 -1.361 1.00 89.44 131 GLY A O 1
ATOM 981 N N . GLU A 1 132 ? 6.457 11.471 -1.266 1.00 90.19 132 GLU A N 1
ATOM 982 C CA . GLU A 1 132 ? 7.002 10.717 -2.413 1.00 90.19 132 GLU A CA 1
ATOM 983 C C . GLU A 1 132 ? 8.288 9.950 -2.051 1.00 90.19 132 GLU A C 1
ATOM 985 O O . GLU A 1 132 ? 8.803 9.169 -2.851 1.00 90.19 132 GLU A O 1
ATOM 990 N N . GLU A 1 133 ? 8.811 10.141 -0.838 1.00 84.56 133 GLU A N 1
ATOM 991 C CA . GLU A 1 133 ? 10.104 9.629 -0.376 1.00 84.56 133 GLU A CA 1
ATOM 992 C C . GLU A 1 133 ? 10.184 8.099 -0.294 1.00 84.56 133 GLU A C 1
ATOM 994 O O . GLU A 1 133 ? 11.262 7.533 -0.466 1.00 84.56 133 GLU A O 1
ATOM 999 N N . ASN A 1 134 ? 9.050 7.432 -0.066 1.00 83.19 134 ASN A N 1
ATOM 1000 C CA . ASN A 1 134 ? 8.956 5.975 0.078 1.00 83.19 134 ASN A CA 1
ATOM 1001 C C . ASN A 1 134 ? 8.210 5.320 -1.092 1.00 83.19 134 ASN A C 1
ATOM 1003 O O . ASN A 1 134 ? 7.835 4.145 -1.013 1.00 83.19 134 ASN A O 1
ATOM 1007 N N . ALA A 1 135 ? 7.959 6.084 -2.155 1.00 91.62 135 ALA A N 1
ATOM 1008 C CA . ALA A 1 135 ? 7.171 5.633 -3.283 1.00 91.62 135 ALA A CA 1
ATOM 1009 C C . ALA A 1 135 ? 7.866 4.482 -4.015 1.00 91.62 135 ALA A C 1
ATOM 1011 O O . ALA A 1 135 ? 9.064 4.539 -4.314 1.00 91.62 135 ALA A O 1
ATOM 1012 N N . ILE A 1 136 ? 7.103 3.446 -4.357 1.00 91.19 136 ILE A N 1
ATOM 1013 C CA . ILE A 1 136 ? 7.604 2.402 -5.243 1.00 91.19 136 ILE A CA 1
ATOM 1014 C C . ILE A 1 136 ? 7.512 2.851 -6.700 1.00 91.19 136 ILE A C 1
ATOM 1016 O O . ILE A 1 136 ? 6.507 3.410 -7.141 1.00 91.19 136 ILE A O 1
ATOM 1020 N N . LEU A 1 137 ? 8.568 2.563 -7.462 1.00 91.31 137 LEU A N 1
ATOM 1021 C CA . LEU A 1 137 ? 8.568 2.764 -8.902 1.00 91.31 137 LEU A CA 1
ATOM 1022 C C . LEU A 1 137 ? 7.714 1.700 -9.588 1.00 91.31 137 LEU A C 1
ATOM 1024 O O . LEU A 1 137 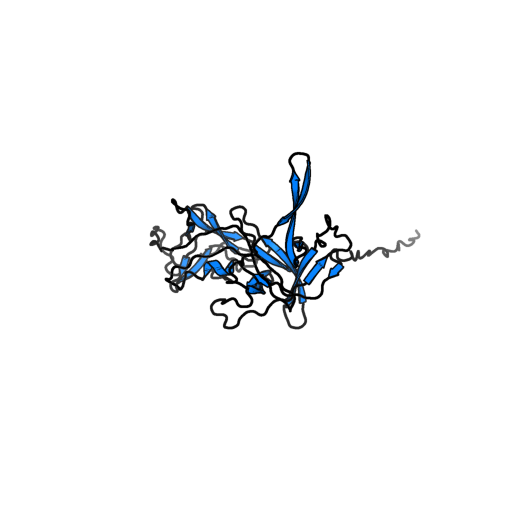? 7.933 0.493 -9.459 1.00 91.31 137 LEU A O 1
ATOM 1028 N N . LEU A 1 138 ? 6.761 2.187 -10.361 1.00 92.19 138 LEU A N 1
ATOM 1029 C CA . LEU A 1 138 ? 5.829 1.421 -11.161 1.00 92.19 138 LEU A CA 1
ATOM 1030 C C . LEU A 1 138 ? 6.002 1.816 -12.628 1.00 92.19 138 LEU A C 1
ATOM 1032 O O . LEU A 1 138 ? 6.659 2.805 -12.957 1.00 92.19 138 LEU A O 1
ATOM 1036 N N . SER A 1 139 ? 5.421 1.036 -13.524 1.00 90.94 139 SER A N 1
ATOM 1037 C CA . SER A 1 139 ? 5.364 1.336 -14.952 1.00 90.94 139 SER A CA 1
ATOM 1038 C C . SER A 1 139 ? 4.093 0.754 -15.554 1.00 90.94 139 SER A C 1
ATOM 1040 O O . SER A 1 139 ? 3.419 -0.079 -14.945 1.00 90.94 139 SER A O 1
ATOM 1042 N N . TRP A 1 140 ? 3.784 1.179 -16.768 1.00 89.00 140 TRP A N 1
ATOM 1043 C CA . TRP A 1 140 ? 2.665 0.694 -17.555 1.00 89.00 140 TRP A CA 1
ATOM 1044 C C . TRP A 1 140 ? 3.181 -0.173 -18.701 1.00 89.00 140 TRP A C 1
ATOM 1046 O O . TRP A 1 140 ? 4.169 0.169 -19.359 1.00 89.00 140 TRP A O 1
ATOM 1056 N N . ASP A 1 141 ? 2.524 -1.301 -18.947 1.00 86.75 141 ASP A N 1
ATOM 1057 C CA . ASP A 1 141 ? 2.768 -2.077 -20.161 1.00 86.75 141 ASP A CA 1
ATOM 1058 C C . ASP A 1 141 ? 1.992 -1.506 -21.366 1.00 86.75 141 ASP A C 1
ATOM 1060 O O . ASP A 1 141 ? 1.212 -0.557 -21.258 1.00 86.75 141 ASP A O 1
ATOM 1064 N N . ALA A 1 142 ? 2.191 -2.106 -22.541 1.00 85.81 142 ALA A N 1
ATOM 1065 C CA . ALA A 1 142 ? 1.506 -1.708 -23.772 1.00 85.81 142 ALA A CA 1
ATOM 1066 C C . ALA A 1 142 ? -0.017 -1.971 -23.754 1.00 85.81 142 ALA A C 1
ATOM 1068 O O . ALA A 1 142 ? -0.722 -1.548 -24.670 1.00 85.81 142 ALA A O 1
ATOM 1069 N N . GLN A 1 143 ? -0.524 -2.680 -22.744 1.00 87.88 143 GLN A N 1
ATOM 1070 C CA . GLN A 1 143 ? -1.937 -2.981 -22.520 1.00 87.88 143 GLN A CA 1
ATOM 1071 C C . GLN A 1 143 ? -2.528 -2.154 -21.362 1.00 87.88 143 GLN A C 1
ATOM 1073 O O . GLN A 1 143 ? -3.629 -2.456 -20.903 1.00 87.88 143 GLN A O 1
ATOM 1078 N N . ASN A 1 144 ? -1.830 -1.109 -20.900 1.00 88.25 144 ASN A N 1
ATOM 1079 C CA . ASN A 1 144 ? -2.220 -0.272 -19.761 1.00 88.25 144 ASN A CA 1
ATOM 1080 C C . ASN A 1 144 ? -2.373 -1.045 -18.440 1.00 88.25 144 ASN A C 1
ATOM 1082 O O . ASN A 1 144 ? -3.174 -0.669 -17.586 1.00 88.25 144 ASN A O 1
ATOM 1086 N N . LYS A 1 145 ? -1.615 -2.121 -18.229 1.00 88.12 145 LYS A N 1
ATOM 1087 C CA . LYS A 1 145 ? -1.543 -2.792 -16.927 1.00 88.12 145 LYS A CA 1
ATOM 1088 C C . LYS A 1 145 ? -0.420 -2.192 -16.097 1.00 88.12 145 LYS A C 1
ATOM 1090 O O . LYS A 1 145 ? 0.670 -1.924 -16.603 1.00 88.12 145 LYS A O 1
ATOM 1095 N N . LEU A 1 146 ? -0.695 -2.000 -14.810 1.00 89.75 146 LEU A N 1
ATOM 1096 C CA . LEU A 1 146 ? 0.289 -1.521 -13.848 1.00 89.75 146 LEU A CA 1
ATOM 1097 C C . LEU A 1 146 ? 1.280 -2.646 -13.530 1.00 89.75 146 LEU A C 1
ATOM 1099 O O . LEU A 1 146 ? 0.881 -3.776 -13.240 1.00 89.75 146 LEU A O 1
ATOM 1103 N N . THR A 1 147 ? 2.569 -2.336 -13.580 1.00 89.62 147 THR A N 1
ATOM 1104 C CA . THR A 1 147 ? 3.659 -3.304 -13.428 1.00 89.62 147 THR A CA 1
ATOM 1105 C C . THR A 1 147 ? 4.739 -2.786 -12.496 1.00 89.62 147 THR A C 1
ATOM 1107 O O . THR A 1 147 ? 4.975 -1.581 -12.399 1.00 89.62 147 THR A O 1
ATOM 1110 N N . ILE A 1 148 ? 5.434 -3.716 -11.846 1.00 88.62 148 ILE A N 1
ATOM 1111 C CA . ILE A 1 148 ? 6.737 -3.455 -11.233 1.00 88.62 148 ILE A CA 1
ATOM 1112 C C . ILE A 1 148 ? 7.794 -3.914 -12.224 1.00 88.62 148 ILE A C 1
ATOM 1114 O O . ILE A 1 148 ? 7.718 -5.029 -12.743 1.00 88.62 148 ILE A O 1
ATOM 1118 N N . GLN A 1 149 ? 8.803 -3.088 -12.460 1.00 85.94 149 GLN A N 1
ATOM 1119 C CA . GLN A 1 149 ? 9.921 -3.459 -13.316 1.00 85.94 149 GLN A CA 1
ATOM 1120 C C . GLN A 1 149 ? 11.146 -3.797 -12.496 1.00 85.94 149 GLN A C 1
ATOM 1122 O O . GLN A 1 149 ? 11.522 -3.077 -11.575 1.00 85.94 149 GLN A O 1
ATOM 1127 N N . SER A 1 150 ? 11.791 -4.898 -12.858 1.00 85.62 150 SER A N 1
ATOM 1128 C CA . SER A 1 150 ? 13.069 -5.270 -12.270 1.00 85.62 150 SER A CA 1
ATOM 1129 C C . SER A 1 150 ? 14.003 -5.820 -13.333 1.00 85.62 150 SER A C 1
ATOM 1131 O O . SER A 1 150 ? 13.583 -6.536 -14.248 1.00 85.62 150 SER A O 1
ATOM 1133 N N . TYR A 1 151 ? 15.279 -5.468 -13.215 1.00 85.69 151 TYR A N 1
ATOM 1134 C CA . TYR A 1 151 ? 16.331 -6.023 -14.047 1.00 85.69 151 TYR A CA 1
ATOM 1135 C C . TYR A 1 151 ? 16.707 -7.409 -13.533 1.00 85.69 151 TYR A C 1
ATOM 1137 O O . TYR A 1 151 ? 17.241 -7.560 -12.433 1.00 85.69 151 TYR A O 1
ATOM 1145 N N . ILE A 1 152 ? 16.463 -8.428 -14.350 1.00 87.31 152 ILE A N 1
ATOM 1146 C CA . ILE A 1 152 ? 16.829 -9.799 -14.017 1.00 87.31 152 ILE A CA 1
ATOM 1147 C C . ILE A 1 152 ? 18.159 -10.120 -14.677 1.00 87.31 152 ILE A C 1
ATOM 1149 O O . ILE A 1 152 ? 18.261 -10.221 -15.902 1.00 87.31 152 ILE A O 1
ATOM 1153 N N . ARG A 1 153 ? 19.184 -10.295 -13.838 1.00 90.50 153 ARG A N 1
ATOM 1154 C CA . ARG A 1 153 ? 20.503 -10.746 -14.272 1.00 90.50 153 ARG A CA 1
ATOM 1155 C C . ARG A 1 153 ? 20.422 -12.212 -14.707 1.00 90.50 153 ARG A C 1
ATOM 1157 O O . ARG A 1 153 ? 2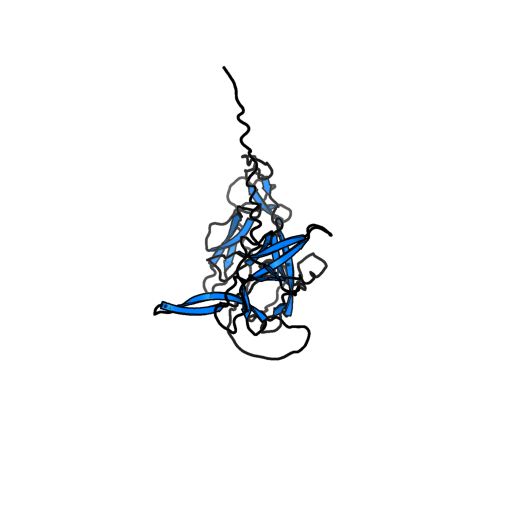0.011 -13.081 -13.945 1.00 90.50 153 ARG A O 1
ATOM 1164 N N . GLY A 1 154 ? 20.829 -12.465 -15.938 1.00 90.12 154 GLY A N 1
ATOM 1165 C CA . GLY A 1 154 ? 21.050 -13.780 -16.520 1.00 90.12 154 GLY A CA 1
ATOM 1166 C C . GLY A 1 154 ? 22.424 -14.360 -16.177 1.00 90.12 154 GLY A C 1
ATOM 1167 O O . GLY A 1 154 ? 23.295 -13.713 -15.594 1.00 90.12 154 GLY A O 1
ATOM 1168 N N . VAL A 1 155 ? 22.611 -15.623 -16.560 1.00 89.06 155 VAL A N 1
ATOM 1169 C CA . VAL A 1 155 ? 23.737 -16.473 -16.131 1.00 89.06 155 VAL A CA 1
ATOM 1170 C C . VAL A 1 155 ? 25.103 -15.946 -16.601 1.00 89.06 155 VAL A C 1
ATOM 1172 O O . VAL A 1 155 ? 26.108 -16.173 -15.938 1.00 89.06 155 VAL A O 1
ATOM 1175 N N . ASN A 1 156 ? 25.145 -15.175 -17.692 1.00 90.25 156 ASN A N 1
ATOM 1176 C CA . ASN A 1 156 ? 26.389 -14.690 -18.305 1.00 90.25 156 ASN A CA 1
ATOM 1177 C C . ASN A 1 156 ? 26.639 -13.192 -18.067 1.00 90.25 156 ASN A C 1
ATOM 1179 O O . ASN A 1 156 ? 27.352 -12.554 -18.837 1.00 90.25 156 ASN A O 1
ATOM 1183 N N . GLY A 1 157 ? 25.990 -12.592 -17.064 1.00 84.50 157 GLY A N 1
ATOM 1184 C CA . GLY A 1 157 ? 26.043 -11.143 -16.838 1.00 84.50 157 GLY A CA 1
ATOM 1185 C C . GLY A 1 157 ? 25.258 -10.320 -17.867 1.00 84.50 157 GLY A C 1
ATOM 1186 O O . GLY A 1 157 ? 25.141 -9.109 -17.708 1.00 84.50 157 GLY A O 1
ATOM 1187 N N . ASN A 1 158 ? 24.668 -10.970 -18.878 1.00 89.31 158 ASN A N 1
ATOM 1188 C CA . ASN A 1 158 ? 23.550 -10.412 -19.626 1.00 89.31 158 ASN A CA 1
ATOM 1189 C C . ASN A 1 158 ? 22.313 -10.370 -18.726 1.00 89.31 158 ASN A C 1
ATOM 1191 O O . ASN A 1 158 ? 22.226 -11.104 -17.751 1.00 89.31 158 ASN A O 1
ATOM 1195 N N . GLY A 1 159 ? 21.343 -9.527 -19.036 1.00 86.38 159 GLY A N 1
ATOM 1196 C CA . GLY A 1 159 ? 20.097 -9.464 -18.288 1.00 86.38 159 GLY A CA 1
ATOM 1197 C C . GLY A 1 159 ? 19.101 -8.587 -19.012 1.00 86.38 159 GLY A C 1
ATOM 1198 O O . GLY A 1 159 ? 19.464 -7.847 -19.927 1.00 86.38 159 GLY A O 1
ATOM 1199 N N . SER A 1 160 ? 17.845 -8.704 -18.619 1.00 87.75 160 SER A N 1
ATOM 1200 C CA . SER A 1 160 ? 16.749 -7.969 -19.234 1.00 87.75 160 SER A CA 1
ATOM 1201 C C . SER A 1 160 ? 15.826 -7.447 -18.151 1.00 87.75 160 SER A C 1
ATOM 1203 O O . SER A 1 160 ? 15.600 -8.116 -17.136 1.00 87.75 160 SER A O 1
ATOM 1205 N N . TYR A 1 161 ? 15.242 -6.281 -18.391 1.00 85.44 161 TYR A N 1
ATOM 1206 C CA . TYR A 1 161 ? 14.106 -5.845 -17.598 1.00 85.44 161 TYR A CA 1
ATOM 1207 C C . TYR A 1 161 ? 12.925 -6.782 -17.837 1.00 85.44 161 TYR A C 1
ATOM 1209 O O . TYR A 1 161 ? 12.685 -7.235 -18.958 1.00 85.44 161 TYR A O 1
ATOM 1217 N N . LYS A 1 162 ? 12.219 -7.114 -16.760 1.00 86.56 162 LYS A N 1
ATOM 1218 C CA . LYS A 1 162 ? 10.977 -7.878 -16.808 1.00 86.56 162 LYS A CA 1
ATOM 1219 C C . LYS A 1 162 ? 9.883 -7.110 -16.084 1.00 86.56 162 LYS A C 1
ATOM 1221 O O . LYS A 1 162 ? 10.132 -6.523 -15.030 1.00 86.56 162 LYS A O 1
ATOM 1226 N N . ASN A 1 163 ? 8.684 -7.166 -16.653 1.00 86.38 163 ASN A N 1
ATOM 1227 C CA . ASN A 1 163 ? 7.470 -6.713 -15.996 1.00 86.38 163 ASN A CA 1
ATOM 1228 C C . ASN A 1 163 ? 6.986 -7.806 -15.048 1.00 86.38 163 ASN A C 1
ATOM 1230 O O . ASN A 1 163 ? 6.822 -8.963 -15.442 1.00 86.38 163 ASN A O 1
ATOM 1234 N N . PHE A 1 164 ? 6.742 -7.417 -13.807 1.00 85.31 164 PHE A N 1
ATOM 1235 C CA . PHE A 1 164 ? 6.115 -8.245 -12.798 1.00 85.31 164 PHE A CA 1
ATOM 1236 C C . PHE A 1 164 ? 4.715 -7.711 -12.548 1.00 85.31 164 PHE A C 1
ATOM 1238 O O . PHE A 1 164 ? 4.530 -6.568 -12.127 1.00 85.31 164 PHE A O 1
ATOM 1245 N N . TYR A 1 165 ? 3.737 -8.573 -12.792 1.00 82.00 165 TYR A N 1
ATOM 1246 C CA . TYR A 1 165 ? 2.352 -8.352 -12.412 1.00 82.00 165 TYR A CA 1
ATOM 1247 C C . TYR A 1 165 ? 2.190 -8.981 -11.031 1.00 82.00 165 TYR A C 1
ATOM 1249 O O . TYR A 1 165 ? 2.108 -10.200 -10.889 1.00 82.00 165 TYR A O 1
ATOM 1257 N N . ARG A 1 166 ? 2.266 -8.153 -9.990 1.00 68.62 166 ARG A N 1
ATOM 1258 C CA . ARG A 1 166 ? 1.981 -8.575 -8.617 1.00 68.62 166 ARG A CA 1
ATOM 1259 C C . ARG A 1 166 ? 0.551 -8.183 -8.309 1.00 68.62 166 ARG A C 1
ATOM 1261 O O . ARG A 1 166 ? 0.122 -7.078 -8.634 1.00 68.62 166 ARG A O 1
ATOM 1268 N N . CYS A 1 167 ? -0.183 -9.100 -7.702 1.00 54.97 167 CYS A N 1
ATOM 1269 C CA . CYS A 1 167 ? -1.555 -8.823 -7.332 1.00 54.97 167 CYS A CA 1
ATOM 1270 C C . CYS A 1 167 ? -1.564 -8.027 -6.038 1.00 54.97 167 CYS A C 1
ATOM 1272 O O . CYS A 1 167 ? -1.084 -8.484 -5.004 1.00 54.97 167 CYS A O 1
ATOM 1274 N N . LEU A 1 168 ? -2.105 -6.819 -6.136 1.00 51.94 168 LEU A N 1
ATOM 1275 C CA . LEU A 1 168 ? -2.395 -5.954 -5.009 1.00 51.94 168 LEU A CA 1
ATOM 1276 C C . LEU A 1 168 ? -3.679 -6.475 -4.374 1.00 51.94 168 LEU A C 1
ATOM 1278 O O . LEU A 1 168 ? -4.774 -6.020 -4.699 1.00 51.94 168 LEU A O 1
ATOM 1282 N N . LEU A 1 169 ? -3.562 -7.504 -3.540 1.00 43.50 169 LEU A N 1
ATOM 1283 C CA . LEU A 1 169 ? -4.686 -7.899 -2.708 1.00 43.50 169 LEU A CA 1
ATOM 1284 C C . LEU A 1 169 ? -4.840 -6.861 -1.602 1.00 43.50 169 LEU A C 1
ATOM 1286 O O . LEU A 1 169 ? -3.921 -6.602 -0.829 1.00 43.50 169 LEU A O 1
ATOM 1290 N N . SER A 1 170 ? -6.034 -6.282 -1.534 1.00 44.25 170 SER A N 1
ATOM 1291 C CA . SER A 1 170 ? -6.500 -5.626 -0.324 1.00 44.25 170 SER A CA 1
ATOM 1292 C C . SER A 1 170 ? -6.580 -6.699 0.763 1.00 44.25 170 SER A C 1
ATOM 1294 O O . SER A 1 170 ? -7.419 -7.600 0.678 1.00 44.25 170 SER A O 1
ATOM 1296 N N . SER A 1 171 ? -5.705 -6.631 1.770 1.00 40.34 171 SER A N 1
ATOM 1297 C CA . SER A 1 171 ? -5.664 -7.562 2.916 1.00 40.34 171 SER A CA 1
ATOM 1298 C C . SER A 1 171 ? -6.981 -7.631 3.702 1.00 40.34 171 SER A C 1
ATOM 1300 O O . SER A 1 171 ? -7.170 -8.509 4.538 1.00 40.34 171 SER A O 1
ATOM 1302 N N . ILE A 1 172 ? -7.905 -6.721 3.408 1.00 35.94 172 ILE A N 1
ATOM 1303 C CA . ILE A 1 172 ? -9.178 -6.522 4.091 1.00 35.94 172 ILE A CA 1
ATOM 1304 C C . ILE A 1 172 ? -10.178 -7.658 3.799 1.00 35.94 172 ILE A C 1
ATOM 1306 O O . ILE A 1 172 ? -11.009 -8.002 4.636 1.00 35.94 172 ILE A O 1
ATOM 1310 N N . ILE A 1 173 ? -10.090 -8.318 2.637 1.00 34.84 173 ILE A N 1
ATOM 1311 C CA . ILE A 1 173 ? -11.142 -9.258 2.197 1.00 34.84 173 ILE A CA 1
ATOM 1312 C C . ILE A 1 173 ? -11.053 -10.633 2.887 1.00 34.84 173 ILE A C 1
ATOM 1314 O O . ILE A 1 173 ? -12.067 -11.315 3.033 1.00 34.84 173 ILE A O 1
ATOM 1318 N N . ALA A 1 174 ? -9.878 -11.049 3.369 1.00 31.58 174 ALA A N 1
ATOM 1319 C CA . ALA A 1 174 ? -9.704 -12.406 3.897 1.00 31.58 174 ALA A CA 1
ATOM 1320 C C . ALA A 1 174 ? -10.123 -12.576 5.371 1.00 31.58 174 ALA A C 1
ATOM 1322 O O . ALA A 1 174 ? -10.411 -13.697 5.789 1.00 31.58 174 ALA A O 1
ATOM 1323 N N . ILE A 1 175 ? -10.189 -11.499 6.164 1.00 33.31 175 ILE A N 1
ATOM 1324 C CA . ILE A 1 175 ? -10.347 -11.616 7.626 1.00 33.31 175 ILE A CA 1
ATOM 1325 C C . ILE A 1 175 ? -11.825 -11.670 8.064 1.00 33.31 175 ILE A C 1
ATOM 1327 O O . ILE A 1 175 ? -12.129 -12.282 9.085 1.00 33.31 175 ILE A O 1
ATOM 1331 N N . PHE A 1 176 ? -12.773 -11.142 7.278 1.00 29.05 176 PHE A N 1
ATOM 1332 C CA . PHE A 1 176 ? -14.190 -11.077 7.689 1.00 29.05 176 PHE A CA 1
ATOM 1333 C C . PHE A 1 176 ? -15.154 -12.045 6.982 1.00 29.05 176 PHE A C 1
ATOM 1335 O O . PHE A 1 176 ? -16.249 -12.286 7.493 1.00 29.05 176 PHE A O 1
ATOM 1342 N N . ALA A 1 177 ? -14.769 -12.677 5.868 1.00 26.78 177 ALA A N 1
ATOM 1343 C CA . ALA A 1 177 ? -15.670 -13.580 5.135 1.00 26.78 177 ALA A CA 1
ATOM 1344 C C . ALA A 1 177 ? -15.969 -14.918 5.857 1.00 26.78 177 ALA A C 1
ATOM 1346 O O . ALA A 1 177 ? -16.880 -15.637 5.457 1.00 26.78 177 ALA A O 1
ATOM 1347 N N . LEU A 1 178 ? -15.258 -15.252 6.942 1.00 32.16 178 LEU A N 1
ATOM 1348 C CA . LEU A 1 178 ? -15.449 -16.503 7.697 1.00 32.16 178 LEU A CA 1
ATOM 1349 C C . LEU A 1 178 ? -16.323 -16.366 8.955 1.00 32.16 178 LEU A C 1
ATOM 1351 O O . LEU A 1 178 ? -16.627 -17.376 9.588 1.00 32.16 178 LEU A O 1
ATOM 1355 N N . ALA A 1 179 ? -16.792 -15.160 9.297 1.00 28.23 179 ALA A N 1
ATOM 1356 C CA . ALA A 1 179 ? -17.748 -14.985 10.395 1.00 28.23 179 ALA A CA 1
ATOM 1357 C C . ALA A 1 179 ? -19.205 -15.286 9.983 1.00 28.23 179 ALA A C 1
ATOM 1359 O O . ALA A 1 179 ? -20.050 -15.510 10.849 1.00 28.23 179 ALA A O 1
ATOM 1360 N N . GLN A 1 180 ? -19.519 -15.331 8.679 1.00 30.48 180 GLN A N 1
ATOM 1361 C CA . GLN A 1 180 ? -20.859 -15.653 8.173 1.00 30.48 180 GLN A CA 1
ATOM 1362 C C . GLN A 1 180 ? -20.818 -16.325 6.788 1.00 30.48 180 GLN A C 1
ATOM 1364 O O . GLN A 1 180 ? -21.038 -15.653 5.790 1.00 30.48 180 GLN A O 1
ATOM 1369 N N . ALA A 1 181 ? -20.587 -17.642 6.712 1.00 28.38 181 ALA A N 1
ATOM 1370 C CA . ALA A 1 181 ? -21.235 -18.529 5.727 1.00 28.38 181 ALA A CA 1
ATOM 1371 C C . ALA A 1 181 ? -20.709 -19.972 5.815 1.00 28.38 181 ALA A C 1
ATOM 1373 O O . ALA A 1 181 ? -19.558 -20.260 5.506 1.00 28.38 181 ALA A O 1
ATOM 1374 N N . ASN A 1 182 ? -21.611 -20.900 6.135 1.00 32.56 182 ASN A N 1
ATOM 1375 C CA . ASN A 1 182 ? -21.478 -22.319 5.812 1.00 32.56 182 ASN A CA 1
ATOM 1376 C C . ASN A 1 182 ? -21.822 -22.537 4.329 1.00 32.56 182 ASN A C 1
ATOM 1378 O O . ASN A 1 182 ? -22.946 -22.942 4.070 1.00 32.56 182 ASN A O 1
ATOM 1382 N N . TYR A 1 183 ? -20.929 -22.292 3.364 1.00 31.39 183 TYR A N 1
ATOM 1383 C CA . TYR A 1 183 ? -21.082 -22.849 2.005 1.00 31.39 183 TYR A CA 1
ATOM 1384 C C . TYR A 1 183 ? -19.728 -23.042 1.305 1.00 31.39 183 TYR A C 1
ATOM 1386 O O . TYR A 1 183 ? -18.882 -22.154 1.295 1.00 31.39 183 TYR A O 1
ATOM 1394 N N . ASN A 1 184 ? -19.552 -24.224 0.705 1.00 29.08 184 ASN A N 1
ATOM 1395 C CA . ASN A 1 184 ? -18.400 -24.609 -0.113 1.00 29.08 184 ASN A CA 1
ATOM 1396 C C . ASN A 1 184 ? -18.322 -23.754 -1.383 1.00 29.08 184 ASN A C 1
ATOM 1398 O O . ASN A 1 184 ? -19.164 -23.911 -2.268 1.00 29.08 184 ASN A O 1
ATOM 1402 N N . ILE A 1 185 ? -17.296 -22.912 -1.512 1.00 30.67 185 ILE A N 1
ATOM 1403 C CA . ILE A 1 185 ? -16.966 -22.220 -2.765 1.00 30.67 185 ILE A CA 1
ATOM 1404 C C . ILE A 1 185 ? -15.446 -22.272 -2.966 1.00 30.67 185 ILE A C 1
ATOM 1406 O O . ILE A 1 185 ? -14.679 -21.977 -2.053 1.00 30.67 185 ILE A O 1
ATOM 1410 N N . ALA A 1 186 ? -15.021 -22.697 -4.158 1.00 26.06 186 ALA A N 1
ATOM 1411 C CA . ALA A 1 186 ? -13.629 -22.720 -4.599 1.00 26.06 186 ALA A CA 1
ATOM 1412 C C . ALA A 1 186 ? -13.299 -21.433 -5.378 1.00 26.06 186 ALA A C 1
ATOM 1414 O O . ALA A 1 186 ? -14.145 -20.946 -6.125 1.00 26.06 186 ALA A O 1
ATOM 1415 N N . PHE A 1 187 ? -12.079 -20.910 -5.223 1.00 28.80 187 PHE A N 1
ATOM 1416 C CA . PHE A 1 187 ? -11.608 -19.676 -5.868 1.00 28.80 187 PHE A CA 1
ATOM 1417 C C . PHE A 1 187 ? -10.640 -19.961 -7.030 1.00 28.80 187 PHE A C 1
ATOM 1419 O O . PHE A 1 187 ? -9.851 -20.902 -6.953 1.00 28.80 187 PHE A O 1
ATOM 1426 N N . ALA A 1 188 ? -10.708 -19.131 -8.078 1.00 26.45 188 ALA A N 1
ATOM 1427 C CA . ALA A 1 188 ? -9.932 -19.194 -9.323 1.00 26.45 188 ALA A CA 1
ATOM 1428 C C . ALA A 1 188 ? -8.941 -17.996 -9.448 1.00 26.45 188 ALA A C 1
ATOM 1430 O O . ALA A 1 188 ? -9.073 -17.023 -8.700 1.00 26.45 188 ALA A O 1
ATOM 1431 N N . PRO A 1 189 ? -7.923 -18.052 -10.339 1.00 30.12 189 PRO A N 1
ATOM 1432 C CA . PRO A 1 189 ? -6.861 -17.034 -10.450 1.00 30.12 189 PRO A CA 1
ATOM 1433 C C . PRO A 1 189 ? -7.315 -15.665 -11.012 1.00 30.12 189 PRO A C 1
ATOM 1435 O O . PRO A 1 189 ? -8.362 -15.534 -11.645 1.00 30.12 189 PRO A O 1
ATOM 1438 N N . PHE A 1 190 ? -6.511 -14.615 -10.783 1.00 33.25 190 PHE A N 1
ATOM 1439 C CA . PHE A 1 190 ? -6.856 -13.206 -11.053 1.00 33.25 190 PHE A CA 1
ATOM 1440 C C . PHE A 1 190 ? -5.779 -12.433 -11.850 1.00 33.25 190 PHE A C 1
ATOM 1442 O O . PHE A 1 190 ? -4.600 -12.768 -11.798 1.00 33.25 190 PHE A O 1
ATOM 1449 N N . ASN A 1 191 ? -6.189 -11.382 -12.584 1.00 30.17 191 ASN A N 1
ATOM 1450 C CA . ASN A 1 191 ? -5.346 -10.574 -13.483 1.00 30.17 191 ASN A CA 1
ATOM 1451 C C . ASN A 1 191 ? -5.793 -9.097 -13.511 1.00 30.17 191 ASN A C 1
ATOM 1453 O O . ASN A 1 191 ? -6.892 -8.799 -13.965 1.00 30.17 191 ASN A O 1
ATOM 1457 N N . LEU A 1 192 ? -4.920 -8.150 -13.144 1.00 30.95 192 LEU A N 1
ATOM 1458 C CA . LEU A 1 192 ? -5.204 -6.707 -13.231 1.00 30.95 192 LEU A CA 1
ATOM 1459 C C . LEU A 1 192 ? -5.277 -6.244 -14.703 1.00 30.95 192 LEU A C 1
ATOM 1461 O O . LEU A 1 192 ? -4.322 -6.421 -15.461 1.00 30.95 192 LEU A O 1
ATOM 1465 N N . VAL A 1 193 ? -6.393 -5.637 -15.110 1.00 27.98 193 VAL A N 1
ATOM 1466 C CA . VAL A 1 193 ? -6.613 -5.076 -16.456 1.00 27.98 193 VAL A CA 1
ATOM 1467 C C . VAL A 1 193 ? -7.198 -3.678 -16.283 1.00 27.98 193 VAL A C 1
ATOM 1469 O O . VAL A 1 193 ? -8.126 -3.530 -15.497 1.00 27.98 193 VAL A O 1
ATOM 1472 N N . LEU A 1 194 ? -6.695 -2.670 -17.005 1.00 29.39 194 LEU A N 1
ATOM 1473 C CA . LEU A 1 194 ? -7.376 -1.379 -17.150 1.00 29.39 194 LEU A CA 1
ATOM 1474 C C . LEU A 1 194 ? -8.096 -1.324 -18.499 1.00 29.39 194 LEU A C 1
ATOM 1476 O O . LEU A 1 194 ? -7.520 -1.670 -19.528 1.00 29.39 194 LEU A O 1
ATOM 1480 N N . ILE A 1 195 ? -9.346 -0.861 -18.494 1.00 27.47 195 ILE A N 1
ATOM 1481 C CA . ILE A 1 195 ? -10.150 -0.642 -19.701 1.00 27.47 195 ILE A CA 1
ATOM 1482 C C . ILE A 1 195 ? -10.400 0.871 -19.818 1.00 27.47 195 ILE A C 1
ATOM 1484 O O . ILE A 1 195 ? -10.995 1.445 -18.903 1.00 27.47 195 ILE A O 1
ATOM 1488 N N . PRO A 1 196 ? -9.964 1.548 -20.900 1.00 24.47 196 PRO A N 1
ATOM 1489 C CA . PRO A 1 196 ? -10.495 2.863 -21.252 1.00 24.47 196 PRO A CA 1
ATOM 1490 C C . PRO A 1 196 ? -11.995 2.718 -21.512 1.00 24.47 196 PRO A C 1
ATOM 1492 O O . PRO A 1 196 ? -12.419 1.671 -21.983 1.00 24.47 196 PRO A O 1
ATOM 1495 N N . THR A 1 197 ? -12.802 3.738 -21.234 1.00 27.42 197 THR A N 1
ATOM 1496 C CA . THR A 1 197 ? -14.261 3.734 -21.444 1.00 27.42 197 THR A CA 1
ATOM 1497 C C . THR A 1 197 ? -14.653 3.603 -22.926 1.00 27.42 197 THR A C 1
ATOM 1499 O O . THR A 1 197 ? -15.056 4.586 -23.531 1.00 27.42 197 THR A O 1
ATOM 1502 N N . ASP A 1 198 ? -14.459 2.427 -23.520 1.00 30.81 198 ASP A N 1
ATOM 1503 C CA . ASP A 1 198 ? -15.226 1.788 -24.590 1.00 30.81 198 ASP A CA 1
ATOM 1504 C C . ASP A 1 198 ? -14.454 0.571 -25.124 1.00 30.81 198 ASP A C 1
ATOM 1506 O O . ASP A 1 198 ? -13.239 0.613 -25.292 1.00 30.81 198 ASP A O 1
ATOM 1510 N N . THR A 1 199 ? -15.201 -0.476 -25.481 1.00 28.38 199 THR A N 1
ATOM 1511 C CA . THR A 1 199 ? -14.817 -1.753 -26.125 1.00 28.38 199 THR A CA 1
ATOM 1512 C C . THR A 1 199 ? -14.403 -2.946 -25.249 1.00 28.38 199 THR A C 1
ATOM 1514 O O . THR A 1 199 ? -13.611 -2.877 -24.317 1.00 28.38 199 THR A O 1
ATOM 1517 N N . ALA A 1 200 ? -15.002 -4.086 -25.609 1.00 36.50 200 ALA A N 1
ATOM 1518 C CA . ALA A 1 200 ? -14.810 -5.421 -25.055 1.00 36.50 200 ALA A CA 1
ATOM 1519 C C . ALA A 1 200 ? -13.823 -6.229 -25.915 1.00 36.50 200 ALA A C 1
ATOM 1521 O O . ALA A 1 200 ? -13.778 -5.981 -27.119 1.00 36.50 200 ALA A O 1
ATOM 1522 N N . LEU A 1 201 ? -13.136 -7.236 -25.340 1.00 30.97 201 LEU A N 1
ATOM 1523 C CA . LEU A 1 201 ? -12.971 -8.593 -25.912 1.00 30.97 201 LEU A CA 1
ATOM 1524 C C . LEU A 1 201 ? -12.124 -9.576 -25.050 1.00 30.97 201 LEU A C 1
ATOM 1526 O O . LEU A 1 201 ? -11.336 -9.184 -24.199 1.00 30.97 201 LEU A O 1
ATOM 1530 N N . LYS A 1 202 ? -12.386 -10.858 -25.367 1.00 27.92 202 LYS A N 1
ATOM 1531 C CA . LYS A 1 202 ? -12.019 -12.228 -24.908 1.00 27.92 202 LYS A CA 1
ATOM 1532 C C . LYS A 1 202 ? -10.538 -12.657 -24.688 1.00 27.92 202 LYS A C 1
ATOM 1534 O O . LYS A 1 202 ? -9.702 -12.267 -25.490 1.00 27.92 202 LYS A O 1
ATOM 1539 N N . GLY A 1 203 ? -10.365 -13.601 -23.725 1.00 27.64 203 GLY A N 1
ATOM 1540 C CA . GLY A 1 203 ? -9.556 -14.872 -23.642 1.00 27.64 203 GLY A CA 1
ATOM 1541 C C . GLY A 1 203 ? -8.061 -14.896 -24.038 1.00 27.64 203 GLY A C 1
ATOM 1542 O O . GLY A 1 203 ? -7.684 -14.197 -24.965 1.00 27.64 203 GLY A O 1
ATOM 1543 N N . ASP A 1 204 ? -7.116 -15.676 -23.477 1.00 27.56 204 ASP A N 1
ATOM 1544 C CA . ASP A 1 204 ? -7.073 -16.851 -22.571 1.00 27.56 204 ASP A CA 1
ATOM 1545 C C . ASP A 1 204 ? -5.656 -16.989 -21.913 1.00 27.56 204 ASP A C 1
ATOM 1547 O O . ASP A 1 204 ? -4.672 -16.540 -22.507 1.00 27.56 204 ASP A O 1
ATOM 1551 N N . ALA A 1 205 ? -5.574 -17.729 -20.781 1.00 25.41 205 ALA A N 1
ATOM 1552 C CA . ALA A 1 205 ? -4.530 -18.695 -20.331 1.00 25.41 205 ALA A CA 1
ATOM 1553 C C . ALA A 1 205 ? -3.481 -18.368 -19.211 1.00 25.41 205 ALA A C 1
ATOM 1555 O O . ALA A 1 205 ? -2.400 -17.858 -19.501 1.00 25.41 205 ALA A O 1
ATOM 1556 N N . LEU A 1 206 ? -3.749 -18.939 -18.005 1.00 26.09 206 LEU A N 1
ATOM 1557 C CA . LEU A 1 206 ? -2.900 -19.745 -17.057 1.00 26.09 206 LEU A CA 1
ATOM 1558 C C . LEU A 1 206 ? -1.778 -19.035 -16.237 1.00 26.09 206 LEU A C 1
ATOM 1560 O O . LEU A 1 206 ? -0.986 -18.288 -16.790 1.00 26.09 206 LEU A O 1
ATOM 1564 N N . SER A 1 207 ? -1.552 -19.254 -14.920 1.00 25.89 207 SER A N 1
ATOM 1565 C CA . SER A 1 207 ? -1.684 -20.448 -14.046 1.00 25.89 207 SER A CA 1
ATOM 1566 C C . SER A 1 207 ? -1.923 -20.114 -12.541 1.00 25.89 207 SER A C 1
ATOM 1568 O O . SER A 1 207 ? -1.821 -18.961 -12.136 1.00 25.89 207 SER A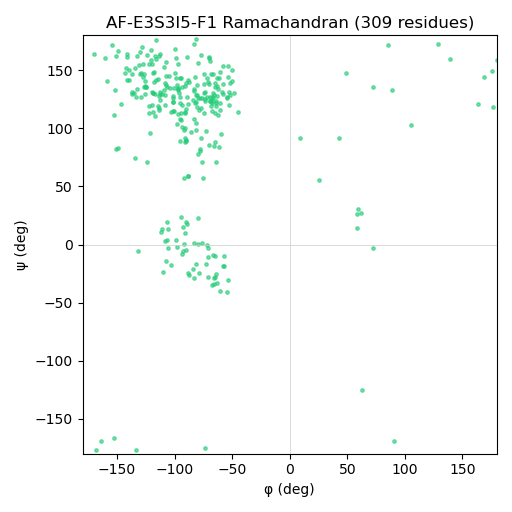 O 1
ATOM 1570 N N . ALA A 1 208 ? -2.228 -21.140 -11.728 1.00 24.67 208 ALA A N 1
ATOM 1571 C CA . ALA A 1 208 ? -3.044 -21.128 -10.500 1.00 24.67 208 ALA A CA 1
ATOM 1572 C C . ALA A 1 208 ? -2.333 -21.078 -9.118 1.00 24.67 208 ALA A C 1
ATOM 1574 O O . ALA A 1 208 ? -1.210 -21.549 -8.973 1.00 24.67 208 ALA A O 1
ATOM 1575 N N . CYS A 1 209 ? -3.096 -20.667 -8.086 1.00 21.97 209 CYS A N 1
ATOM 1576 C CA . CYS A 1 209 ? -2.953 -21.041 -6.664 1.00 21.97 209 CYS A CA 1
ATOM 1577 C C . CYS A 1 209 ? -4.356 -21.319 -6.074 1.00 21.97 209 CYS A C 1
ATOM 1579 O O . CYS A 1 209 ? -5.264 -20.515 -6.266 1.00 21.97 209 CYS A O 1
ATOM 1581 N N . HIS A 1 210 ? -4.542 -22.449 -5.379 1.00 22.27 210 HIS A N 1
ATOM 1582 C CA . HIS A 1 210 ? -5.816 -22.916 -4.800 1.00 22.27 210 HIS A CA 1
ATOM 1583 C C . HIS A 1 210 ? -5.646 -23.201 -3.299 1.00 22.27 210 HIS A C 1
ATOM 1585 O O . HIS A 1 210 ? -4.705 -23.903 -2.939 1.00 22.27 210 HIS A O 1
ATOM 1591 N N . THR A 1 211 ? -6.595 -22.779 -2.453 1.00 25.03 211 THR A N 1
ATOM 1592 C CA . THR A 1 211 ? -6.826 -23.358 -1.109 1.00 25.03 211 THR A CA 1
ATOM 1593 C C . THR A 1 211 ? -8.245 -23.054 -0.601 1.00 25.03 211 THR A C 1
ATOM 1595 O O . THR A 1 211 ? -8.770 -21.964 -0.805 1.00 25.03 211 THR A O 1
ATOM 1598 N N . SER A 1 212 ? -8.872 -24.032 0.063 1.00 24.98 212 SER A N 1
ATOM 1599 C CA . SER A 1 212 ? -10.163 -23.929 0.769 1.00 24.98 212 SER A CA 1
ATOM 1600 C C . SER A 1 212 ? -9.948 -23.955 2.289 1.00 24.98 212 SER A C 1
ATOM 1602 O O . SER A 1 212 ? -9.067 -24.674 2.757 1.00 24.98 212 SER A O 1
ATOM 1604 N N . VAL A 1 213 ? -10.751 -23.211 3.063 1.00 25.56 213 VAL A N 1
ATOM 1605 C CA . VAL A 1 213 ? -10.546 -22.988 4.512 1.00 25.56 213 VAL A CA 1
ATOM 1606 C C . VAL A 1 213 ? -11.708 -23.540 5.349 1.00 25.56 213 VAL A C 1
ATOM 1608 O O . VAL A 1 213 ? -12.874 -23.385 4.998 1.00 25.56 213 VAL A O 1
ATOM 1611 N N . THR A 1 214 ? -11.394 -24.152 6.494 1.00 24.91 214 THR A N 1
ATOM 1612 C CA . THR A 1 214 ? -12.336 -24.499 7.573 1.00 24.91 214 THR A CA 1
ATOM 1613 C C . THR A 1 214 ? -11.692 -24.104 8.903 1.00 24.91 214 THR A C 1
ATOM 1615 O O . THR A 1 214 ? -10.536 -24.446 9.135 1.00 24.91 214 THR A O 1
ATOM 1618 N N . ALA A 1 215 ? -12.403 -23.373 9.766 1.00 28.56 215 ALA A N 1
ATOM 1619 C CA . ALA A 1 215 ? -11.907 -22.956 11.081 1.00 28.56 215 ALA A CA 1
ATOM 1620 C C . ALA A 1 215 ? -12.618 -23.725 12.205 1.00 28.56 215 ALA A C 1
ATOM 1622 O O . ALA A 1 215 ? -13.834 -23.909 12.165 1.00 28.56 215 ALA A O 1
ATOM 1623 N N . SER A 1 216 ? -11.869 -24.141 13.229 1.00 25.42 216 SER A N 1
ATOM 1624 C CA . SER A 1 216 ? -12.403 -24.711 14.472 1.00 25.42 216 SER A CA 1
ATOM 1625 C C . SER A 1 216 ? -11.857 -23.932 15.664 1.00 25.42 216 SER A C 1
ATOM 1627 O O . SER A 1 216 ? -10.641 -23.774 15.768 1.00 25.42 216 SER A O 1
ATOM 1629 N N . SER A 1 217 ? -12.716 -23.481 16.583 1.00 30.33 217 SER A N 1
ATOM 1630 C CA . SER A 1 217 ? -12.252 -22.947 17.865 1.00 30.33 217 SER A CA 1
ATOM 1631 C C . SER A 1 217 ? -11.953 -24.105 18.821 1.00 30.33 217 SER A C 1
ATOM 1633 O O . SER A 1 217 ? -12.806 -24.950 19.093 1.00 30.33 217 SER A O 1
ATOM 1635 N N . SER A 1 218 ? -10.721 -24.178 19.323 1.00 31.27 218 SER A N 1
ATOM 1636 C CA . SER A 1 218 ? -10.375 -25.050 20.446 1.00 31.27 218 SER A CA 1
ATOM 1637 C C . SER A 1 218 ? -10.394 -24.242 21.738 1.00 31.27 218 SER A C 1
ATOM 1639 O O . SER A 1 218 ? -9.839 -23.147 21.809 1.00 31.27 218 SER A O 1
ATOM 1641 N N . THR A 1 219 ? -11.027 -24.791 22.767 1.00 31.00 219 THR A N 1
ATOM 1642 C CA . THR A 1 219 ? -11.140 -24.232 24.117 1.00 31.00 219 THR A CA 1
ATOM 1643 C C . THR A 1 219 ? -9.761 -23.863 24.680 1.00 31.00 219 THR A C 1
ATOM 1645 O O . THR A 1 219 ? -8.901 -24.732 24.817 1.00 31.00 219 THR A O 1
ATOM 1648 N N . MET A 1 220 ? -9.541 -22.586 25.020 1.00 37.28 220 MET A N 1
ATOM 1649 C CA . MET A 1 220 ? -8.272 -22.120 25.597 1.00 37.28 220 MET A CA 1
ATOM 1650 C C . MET A 1 220 ? -7.999 -22.792 26.952 1.00 37.28 220 MET A C 1
ATOM 1652 O O . MET A 1 220 ? -8.876 -22.865 27.819 1.00 37.28 220 MET A O 1
ATOM 1656 N N . ALA A 1 221 ? -6.771 -23.277 27.141 1.00 34.69 221 ALA A N 1
ATOM 1657 C CA . ALA A 1 221 ? -6.314 -23.849 28.400 1.00 34.69 221 ALA A CA 1
ATOM 1658 C C . ALA A 1 221 ? -6.253 -22.765 29.492 1.00 34.69 221 ALA A C 1
ATOM 1660 O O . ALA A 1 221 ? -5.683 -21.694 29.298 1.00 34.69 221 ALA A O 1
ATOM 1661 N N . LYS A 1 222 ? -6.843 -23.045 30.660 1.00 32.12 222 LYS A N 1
ATOM 1662 C CA . LYS A 1 222 ? -6.762 -22.173 31.840 1.00 32.12 222 LYS A CA 1
ATOM 1663 C C . LYS A 1 222 ? -5.362 -22.261 32.452 1.00 32.12 222 LYS A C 1
ATOM 1665 O O . LYS A 1 222 ? -5.103 -23.168 33.239 1.00 32.12 222 LYS A O 1
ATOM 1670 N N . GLU A 1 223 ? -4.478 -21.320 32.139 1.00 37.44 223 GLU A N 1
ATOM 1671 C CA . GLU A 1 223 ? -3.278 -21.098 32.954 1.00 37.44 223 GLU A CA 1
ATOM 1672 C C . GLU A 1 223 ? -3.636 -20.442 34.298 1.00 37.44 223 GLU A C 1
ATOM 1674 O O . GLU A 1 223 ? -4.536 -19.606 34.399 1.00 37.44 223 GLU A O 1
ATOM 1679 N N . SER A 1 224 ? -2.933 -20.842 35.360 1.00 35.22 224 SER A N 1
ATOM 1680 C CA . SER A 1 224 ? -3.278 -20.598 36.768 1.00 35.22 224 SER A CA 1
ATOM 1681 C C . SER A 1 224 ? -2.935 -19.202 37.307 1.00 35.22 224 SER A C 1
ATOM 1683 O O . SER A 1 224 ? -2.790 -19.033 38.521 1.00 35.22 224 SER A O 1
ATOM 1685 N N . ASN A 1 225 ? -2.801 -18.188 36.454 1.00 47.09 225 ASN A N 1
ATOM 1686 C CA . ASN A 1 225 ? -2.664 -16.812 36.924 1.00 47.09 225 ASN A CA 1
ATOM 1687 C C . ASN A 1 225 ? -4.049 -16.297 37.319 1.00 47.09 225 ASN A C 1
ATOM 1689 O O . ASN A 1 225 ? -4.991 -16.403 36.537 1.00 47.09 225 ASN A O 1
ATOM 1693 N N . LYS A 1 226 ? -4.190 -15.794 38.557 1.00 44.47 226 LYS A N 1
ATOM 1694 C CA . LYS A 1 226 ? -5.458 -15.256 39.079 1.00 44.47 226 LYS A CA 1
ATOM 1695 C C . LYS A 1 226 ? -6.088 -14.366 38.000 1.00 44.47 226 LYS A C 1
ATOM 1697 O O . LYS A 1 226 ? -5.477 -13.353 37.664 1.00 44.47 226 LYS A O 1
ATOM 1702 N N . PRO A 1 227 ? -7.252 -14.738 37.441 1.00 48.78 227 PRO A N 1
ATOM 1703 C CA . PRO A 1 227 ? -7.822 -14.000 36.331 1.00 48.78 227 PRO A CA 1
ATOM 1704 C C . PRO A 1 227 ? -8.077 -12.572 36.803 1.00 48.78 227 PRO A C 1
ATOM 1706 O O . PRO A 1 227 ? -8.805 -12.365 37.779 1.00 48.78 227 PRO A O 1
ATOM 1709 N N . TYR A 1 228 ? -7.482 -11.592 36.121 1.00 58.03 228 TYR A N 1
ATOM 1710 C CA . TYR A 1 228 ? -8.016 -10.237 36.133 1.00 58.03 228 TYR A CA 1
ATOM 1711 C C . TYR A 1 228 ? -9.376 -10.343 35.454 1.00 58.03 228 TYR A C 1
ATOM 1713 O O . TYR A 1 228 ? -9.491 -10.311 34.235 1.00 58.03 228 TYR A O 1
ATOM 1721 N N . LYS A 1 229 ? -10.392 -10.627 36.274 1.00 61.06 229 LYS A N 1
ATOM 1722 C CA . LYS A 1 229 ? -11.712 -11.114 35.857 1.00 61.06 229 LYS A CA 1
ATOM 1723 C C . LYS A 1 229 ? -12.415 -10.170 34.876 1.00 61.06 229 LYS A C 1
ATOM 1725 O O . LYS A 1 229 ? -13.342 -10.595 34.203 1.00 61.06 229 LYS A O 1
ATOM 1730 N N . GLU A 1 230 ? -11.970 -8.920 34.813 1.00 71.69 230 GLU A N 1
ATOM 1731 C CA . GLU A 1 230 ? -12.516 -7.881 33.944 1.00 71.69 230 GLU A CA 1
ATOM 1732 C C . GLU A 1 230 ? -11.949 -7.922 32.518 1.00 71.69 230 GLU A C 1
ATOM 1734 O O . GLU A 1 230 ? -12.678 -7.595 31.592 1.00 71.69 230 GLU A O 1
ATOM 1739 N N . TYR A 1 231 ? -10.714 -8.394 32.311 1.00 74.81 231 TYR A N 1
ATOM 1740 C CA . TYR A 1 231 ? -10.002 -8.206 31.034 1.00 74.81 231 TYR A CA 1
ATOM 1741 C C . TYR A 1 231 ? -9.914 -9.461 30.157 1.00 74.81 231 TYR A C 1
ATOM 1743 O O . TYR A 1 231 ? -9.374 -9.420 29.050 1.00 74.81 231 TYR A O 1
ATOM 1751 N N . GLY A 1 232 ? -10.431 -10.583 30.657 1.00 84.06 232 GLY A N 1
ATOM 1752 C CA . GLY A 1 232 ? -10.347 -11.875 29.988 1.00 84.06 232 GLY A CA 1
ATOM 1753 C C . GLY A 1 232 ? -9.058 -12.640 30.269 1.00 84.06 232 GLY A C 1
ATOM 1754 O O . GLY A 1 232 ? -8.117 -12.157 30.905 1.00 84.06 232 GLY A O 1
ATOM 1755 N N . THR A 1 233 ? -9.034 -13.891 29.814 1.00 87.19 233 THR A N 1
ATOM 1756 C CA . THR A 1 233 ? -7.842 -14.740 29.874 1.00 87.19 233 THR A CA 1
ATOM 1757 C C . THR A 1 233 ? -6.924 -14.405 28.705 1.00 87.19 233 THR A C 1
ATOM 1759 O O . THR A 1 233 ? -7.362 -14.402 27.557 1.00 87.19 233 THR A O 1
ATOM 1762 N N . ARG A 1 234 ? -5.646 -14.152 29.007 1.00 87.94 234 ARG A N 1
ATOM 1763 C CA . ARG A 1 234 ? -4.617 -13.945 27.988 1.00 87.94 234 ARG A CA 1
ATOM 1764 C C . ARG A 1 234 ? -4.290 -15.248 27.280 1.00 87.94 234 ARG A C 1
ATOM 1766 O O . ARG A 1 234 ? -4.134 -16.280 27.927 1.00 87.94 234 ARG A O 1
ATOM 1773 N N . GLY A 1 235 ? -4.107 -15.169 25.973 1.00 90.25 235 GLY A N 1
ATOM 1774 C CA . GLY A 1 235 ? -3.483 -16.226 25.195 1.00 90.25 235 GLY A CA 1
ATOM 1775 C C . GLY A 1 235 ? -3.149 -15.754 23.790 1.00 90.25 235 GLY A C 1
ATOM 1776 O O . GLY A 1 235 ? -3.315 -14.582 23.460 1.00 90.25 235 GLY A O 1
ATOM 1777 N N . THR A 1 236 ? -2.631 -16.661 22.976 1.00 89.25 236 THR A N 1
ATOM 1778 C CA . THR A 1 236 ? -2.235 -16.359 21.603 1.00 89.25 236 THR A CA 1
ATOM 1779 C C . THR A 1 236 ? -3.392 -16.623 20.649 1.00 89.25 236 THR A C 1
ATOM 1781 O O . THR A 1 236 ? -4.083 -17.642 20.743 1.00 89.25 236 THR A O 1
ATOM 1784 N N . LEU A 1 237 ? -3.609 -15.701 19.709 1.00 85.69 237 LEU A N 1
ATOM 1785 C CA . LEU A 1 237 ? -4.461 -15.984 18.561 1.00 85.69 237 LEU A CA 1
ATOM 1786 C C . LEU A 1 237 ? -3.662 -16.849 17.594 1.00 85.69 237 LEU A C 1
ATOM 1788 O O . LEU A 1 237 ? -2.624 -16.419 17.095 1.00 85.69 237 LEU A O 1
ATOM 1792 N N . THR A 1 238 ? -4.139 -18.064 17.349 1.00 84.31 238 THR A N 1
ATOM 1793 C CA . THR A 1 238 ? -3.506 -18.996 16.419 1.00 84.31 238 THR A CA 1
ATOM 1794 C C . THR A 1 238 ? -4.418 -19.253 15.230 1.00 84.31 238 THR A C 1
ATOM 1796 O O . THR A 1 238 ? -5.641 -19.329 15.355 1.00 84.31 238 THR A O 1
ATOM 1799 N N . TRP A 1 239 ? -3.809 -19.371 14.061 1.00 82.94 239 TRP A N 1
ATOM 1800 C CA . TRP A 1 239 ? -4.448 -19.743 12.814 1.00 82.94 239 TRP A CA 1
ATOM 1801 C C . TRP A 1 239 ? -3.690 -20.916 12.207 1.00 82.94 239 TRP A C 1
ATOM 1803 O O . TRP A 1 239 ? -2.465 -20.920 12.169 1.00 82.94 239 TRP A O 1
ATOM 1813 N N . PHE A 1 240 ? -4.413 -21.918 11.721 1.00 81.94 240 PHE A N 1
ATOM 1814 C CA . PHE A 1 240 ? -3.803 -23.045 11.032 1.00 81.94 240 PHE A CA 1
ATOM 1815 C C . PHE A 1 240 ? -3.747 -22.754 9.538 1.00 81.94 240 PHE A C 1
ATOM 1817 O O . PHE A 1 240 ? -4.785 -22.699 8.876 1.00 81.94 240 PHE A O 1
ATOM 1824 N N . VAL A 1 241 ? -2.535 -22.602 9.004 1.00 74.69 241 VAL A N 1
ATOM 1825 C CA . VAL A 1 241 ? -2.332 -22.512 7.557 1.00 74.69 241 VAL A CA 1
ATOM 1826 C C . VAL A 1 241 ? -2.758 -23.853 6.953 1.00 74.69 241 VAL A C 1
ATOM 1828 O O . VAL A 1 241 ? -2.218 -24.883 7.375 1.00 74.69 241 VAL A O 1
ATOM 1831 N N . PRO A 1 242 ? -3.697 -23.884 5.989 1.00 73.69 242 PRO A N 1
ATOM 1832 C CA . PRO A 1 242 ? -4.213 -25.120 5.409 1.00 73.69 242 PRO A CA 1
ATOM 1833 C C . PRO A 1 242 ? -3.197 -25.724 4.428 1.00 73.69 242 PRO A C 1
ATOM 1835 O O . PRO A 1 242 ? -3.371 -25.683 3.212 1.00 73.69 242 PRO A O 1
ATOM 1838 N N . LEU A 1 243 ? -2.103 -26.259 4.964 1.00 73.44 243 LEU A N 1
ATOM 1839 C CA . LEU A 1 243 ? -1.129 -27.050 4.224 1.00 73.44 243 LEU A CA 1
ATOM 1840 C C . LEU A 1 243 ? -1.497 -28.524 4.380 1.00 73.44 243 LEU A C 1
ATOM 1842 O O . LEU A 1 243 ? -1.440 -29.076 5.475 1.00 73.44 243 LEU A O 1
ATOM 1846 N N . ASP A 1 244 ? -1.897 -29.159 3.286 1.00 56.56 244 ASP A N 1
ATOM 1847 C CA . ASP A 1 244 ? -2.134 -30.602 3.241 1.00 56.56 244 ASP A CA 1
ATOM 1848 C C . ASP A 1 244 ? -0.776 -31.339 3.243 1.00 56.56 244 ASP A C 1
ATOM 1850 O O . ASP A 1 244 ? 0.106 -30.959 2.462 1.00 56.56 244 ASP A O 1
ATOM 1854 N N . PRO A 1 245 ? -0.533 -32.353 4.102 1.00 82.94 245 PRO A N 1
ATOM 1855 C CA . PRO A 1 245 ? -1.431 -32.953 5.105 1.00 82.94 245 PRO A CA 1
ATOM 1856 C C . PRO A 1 245 ? -1.234 -32.457 6.541 1.00 82.94 245 PRO A C 1
ATOM 1858 O O . PRO A 1 245 ? -1.871 -32.967 7.463 1.00 82.94 245 PRO A O 1
ATOM 1861 N N . TYR A 1 246 ? -0.345 -31.488 6.759 1.00 84.44 246 TYR A N 1
ATOM 1862 C CA . TYR A 1 246 ? 0.011 -31.003 8.088 1.00 84.44 246 TYR A CA 1
ATOM 1863 C C . TYR A 1 246 ? -0.279 -29.507 8.209 1.00 84.44 246 TYR A C 1
ATOM 1865 O O . TYR A 1 246 ? 0.575 -28.697 7.830 1.00 84.44 246 TYR A O 1
ATOM 1873 N N . PRO A 1 247 ? -1.452 -29.121 8.750 1.00 81.94 247 PRO A N 1
ATOM 1874 C CA . PRO A 1 247 ? -1.734 -27.722 9.007 1.00 81.94 247 PRO A CA 1
ATOM 1875 C C . PRO A 1 247 ? -0.663 -27.159 9.937 1.00 81.94 247 PRO A C 1
ATOM 1877 O O . PRO A 1 247 ? -0.347 -27.748 10.975 1.00 81.94 247 PRO A O 1
ATOM 1880 N N . LEU A 1 248 ? -0.085 -26.026 9.552 1.00 78.62 248 LEU A N 1
ATOM 1881 C CA . LEU A 1 248 ? 0.956 -25.389 10.345 1.00 78.62 248 LEU A CA 1
ATOM 1882 C C . LEU A 1 248 ? 0.327 -24.324 11.239 1.00 78.62 248 LEU A C 1
A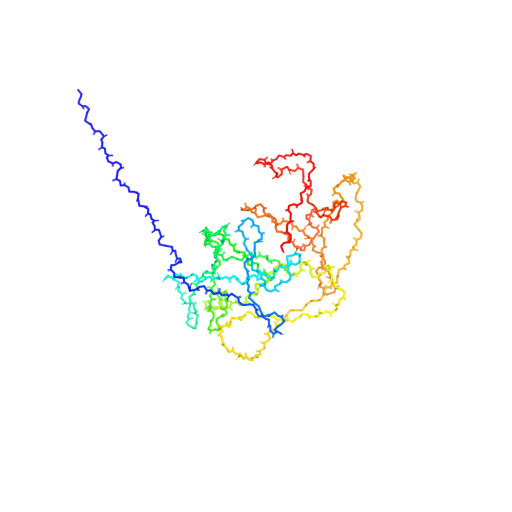TOM 1884 O O . LEU A 1 248 ? -0.377 -23.459 10.714 1.00 78.62 248 LEU A O 1
ATOM 1888 N N . PRO A 1 249 ? 0.565 -24.358 12.560 1.00 81.56 249 PRO A N 1
ATOM 1889 C CA . PRO A 1 249 ? 0.138 -23.280 13.428 1.00 81.56 249 PRO A CA 1
ATOM 1890 C C . PRO A 1 249 ? 0.941 -22.016 13.102 1.00 81.56 249 PRO A C 1
ATOM 1892 O O . PRO A 1 249 ? 2.178 -22.008 13.083 1.00 81.56 249 PRO A O 1
ATOM 1895 N N . SER A 1 250 ? 0.208 -20.945 12.852 1.00 82.25 250 SER A N 1
ATOM 1896 C CA . SER A 1 250 ? 0.705 -19.582 12.793 1.00 82.25 250 SER A CA 1
ATOM 1897 C C . SER A 1 250 ? 0.114 -18.812 13.958 1.00 82.25 250 SER A C 1
ATOM 1899 O O . SER A 1 250 ? -1.094 -18.861 14.185 1.00 82.25 250 SER A O 1
ATOM 1901 N N . SER A 1 251 ? 0.948 -18.094 14.694 1.00 86.56 251 SER A N 1
ATOM 1902 C CA . SER A 1 251 ? 0.483 -17.206 15.753 1.00 86.56 251 SER A CA 1
ATOM 1903 C C . SER A 1 251 ? 0.429 -15.777 15.231 1.00 86.56 251 SER A C 1
ATOM 1905 O O . SER A 1 251 ? 1.279 -15.358 14.443 1.00 86.56 251 SER A O 1
ATOM 1907 N N . MET A 1 252 ? -0.575 -15.021 15.663 1.00 86.88 252 MET A N 1
ATOM 1908 C CA . MET A 1 252 ? -0.621 -13.587 15.406 1.00 86.88 252 MET A CA 1
ATOM 1909 C C . MET A 1 252 ? 0.421 -12.896 16.274 1.00 86.88 252 MET A C 1
ATOM 1911 O O . MET A 1 252 ? 0.388 -13.052 17.492 1.00 86.88 252 MET A O 1
ATOM 1915 N N . TYR A 1 253 ? 1.292 -12.097 15.673 1.00 86.56 253 TYR A N 1
ATOM 1916 C CA . TYR A 1 253 ? 2.063 -11.080 16.376 1.00 86.56 253 TYR A CA 1
ATOM 1917 C C . TYR A 1 253 ? 1.689 -9.694 15.850 1.00 86.56 253 TYR A C 1
ATOM 1919 O O . TYR A 1 253 ? 1.070 -9.553 14.795 1.00 86.56 253 TYR A O 1
ATOM 1927 N N . LEU A 1 254 ? 2.023 -8.667 16.620 1.00 81.88 254 LEU A N 1
ATOM 1928 C CA . LEU A 1 254 ? 1.794 -7.282 16.243 1.00 81.88 254 LEU A CA 1
ATOM 1929 C C . LEU A 1 254 ? 3.118 -6.676 15.799 1.00 81.88 254 LEU A C 1
ATOM 1931 O O . LEU A 1 254 ? 4.023 -6.539 16.618 1.00 81.88 254 LEU A O 1
ATOM 1935 N N . ASP A 1 255 ? 3.232 -6.328 14.519 1.00 78.06 255 ASP A N 1
ATOM 1936 C CA . ASP A 1 255 ? 4.417 -5.652 13.994 1.00 78.06 255 ASP A CA 1
ATOM 1937 C C . ASP A 1 255 ? 4.309 -4.139 14.250 1.00 78.06 255 ASP A C 1
ATOM 1939 O O . ASP A 1 255 ? 3.461 -3.477 13.628 1.00 78.06 255 ASP A O 1
ATOM 1943 N N . PRO A 1 256 ? 5.093 -3.574 15.193 1.00 71.81 256 PRO A N 1
ATOM 1944 C CA . PRO A 1 256 ? 5.057 -2.150 15.472 1.00 71.81 256 PRO A CA 1
ATOM 1945 C C . PRO A 1 256 ? 5.614 -1.372 14.286 1.00 71.81 256 PRO A C 1
ATOM 1947 O O . PRO A 1 256 ? 6.775 -1.525 13.909 1.00 71.81 256 PRO A O 1
ATOM 1950 N N . GLN A 1 257 ? 4.822 -0.449 13.756 1.00 64.75 257 GLN A N 1
ATOM 1951 C CA . GLN A 1 257 ? 5.353 0.528 12.818 1.00 64.75 257 GLN A CA 1
ATOM 1952 C C . GLN A 1 257 ? 6.062 1.631 13.611 1.00 64.75 257 GLN A C 1
ATOM 1954 O O . GLN A 1 257 ? 5.501 2.225 14.528 1.00 64.75 257 GLN A O 1
ATOM 1959 N N . THR A 1 258 ? 7.327 1.906 13.295 1.00 51.16 258 THR A N 1
ATOM 1960 C CA . THR A 1 258 ? 8.143 2.869 14.062 1.00 51.16 258 THR A CA 1
ATOM 1961 C C . THR A 1 258 ? 7.746 4.325 13.823 1.00 51.16 258 THR A C 1
ATOM 1963 O O . THR A 1 258 ? 8.113 5.200 14.605 1.00 51.16 258 THR A O 1
ATOM 1966 N N . THR A 1 259 ? 7.004 4.595 12.749 1.00 47.31 259 THR A N 1
ATOM 1967 C CA . THR A 1 259 ? 6.651 5.943 12.288 1.00 47.31 259 THR A CA 1
ATOM 1968 C C . THR A 1 259 ? 5.220 6.351 12.623 1.00 47.31 259 THR A C 1
ATOM 1970 O O . THR A 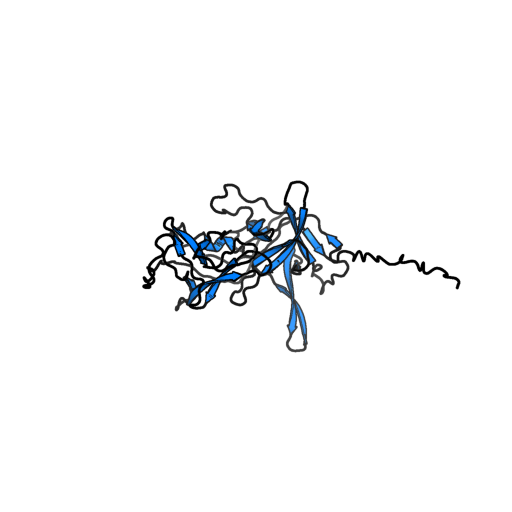1 259 ? 4.909 7.540 12.603 1.00 47.31 259 THR A O 1
ATOM 1973 N N . VAL A 1 260 ? 4.348 5.397 12.953 1.00 53.81 260 VAL A N 1
ATOM 1974 C CA . VAL A 1 260 ? 2.934 5.643 13.257 1.00 53.81 260 VAL A CA 1
ATOM 1975 C C . VAL A 1 260 ? 2.489 4.782 14.439 1.00 53.81 260 VAL A C 1
ATOM 1977 O O . VAL A 1 260 ? 2.998 3.679 14.610 1.00 53.81 260 VAL A O 1
ATOM 1980 N N . PRO A 1 261 ? 1.519 5.228 15.258 1.00 61.25 261 PRO A N 1
ATOM 1981 C CA . PRO A 1 261 ? 0.960 4.429 16.349 1.00 61.25 261 PRO A CA 1
ATOM 1982 C C . PRO A 1 261 ? 0.002 3.351 15.804 1.00 61.25 261 PRO A C 1
ATOM 1984 O O . PRO A 1 261 ? -1.178 3.315 16.154 1.00 61.25 261 PRO A O 1
ATOM 1987 N N . LEU A 1 262 ? 0.511 2.505 14.908 1.00 62.97 262 LEU A N 1
ATOM 1988 C CA . LEU A 1 262 ? -0.188 1.405 14.261 1.00 62.97 262 LEU A CA 1
ATOM 1989 C C . LEU A 1 262 ? 0.595 0.117 14.500 1.00 62.97 262 LEU A C 1
ATOM 1991 O O . LEU A 1 262 ? 1.815 0.065 14.339 1.00 62.97 262 LEU A O 1
ATOM 1995 N N . PHE A 1 263 ? -0.142 -0.930 14.838 1.00 66.75 263 PHE A N 1
ATOM 1996 C CA . PHE A 1 263 ? 0.359 -2.291 14.839 1.00 66.75 263 PHE A CA 1
ATOM 1997 C C . PHE A 1 263 ? -0.334 -3.047 13.720 1.00 66.75 263 PHE A C 1
ATOM 1999 O O . PHE A 1 263 ? -1.563 -3.015 13.625 1.00 66.75 263 PHE A O 1
ATOM 2006 N N . ILE A 1 264 ? 0.448 -3.721 12.886 1.00 72.06 264 ILE A N 1
ATOM 2007 C CA . ILE A 1 264 ? -0.098 -4.581 11.840 1.00 72.06 264 ILE A CA 1
ATOM 2008 C C . ILE A 1 264 ? -0.172 -5.997 12.420 1.00 72.06 264 ILE A C 1
ATOM 2010 O O . ILE A 1 264 ? 0.863 -6.519 12.842 1.00 72.06 264 ILE A O 1
ATOM 2014 N N . PRO A 1 265 ? -1.359 -6.624 12.496 1.00 76.75 265 PRO A N 1
ATOM 2015 C CA . PRO A 1 265 ? -1.444 -8.025 12.871 1.00 76.75 265 PRO A CA 1
ATOM 2016 C C . PRO A 1 265 ? -0.847 -8.873 11.748 1.00 76.75 265 PRO A C 1
ATOM 2018 O O . PRO A 1 265 ? -1.336 -8.860 10.619 1.00 76.75 265 PRO A O 1
ATOM 2021 N N . VAL A 1 266 ? 0.207 -9.617 12.066 1.00 77.56 266 VAL A N 1
ATOM 2022 C CA . VAL A 1 266 ? 0.879 -10.526 11.139 1.00 77.56 266 VAL A CA 1
ATOM 2023 C C . VAL A 1 266 ? 0.748 -11.947 11.671 1.00 77.56 266 VAL A C 1
ATOM 2025 O O . VAL A 1 266 ? 1.030 -12.219 12.837 1.00 77.56 266 VAL A O 1
ATOM 2028 N N . LEU A 1 267 ? 0.300 -12.868 10.818 1.00 81.06 267 LEU A N 1
ATOM 2029 C CA . LEU A 1 267 ? 0.247 -14.296 11.125 1.00 81.06 267 LEU A CA 1
ATOM 2030 C C . LEU A 1 267 ? 1.530 -14.951 10.615 1.00 81.06 267 LEU A C 1
ATOM 2032 O O . LEU A 1 267 ? 1.637 -15.254 9.429 1.00 81.06 267 LEU A O 1
ATOM 2036 N N . ALA A 1 268 ? 2.483 -15.208 11.509 1.00 78.31 268 ALA A N 1
ATOM 2037 C CA . ALA A 1 268 ? 3.712 -15.916 11.164 1.00 78.31 268 ALA A CA 1
ATOM 2038 C C . ALA A 1 268 ? 3.739 -17.321 11.758 1.00 78.31 268 ALA A C 1
ATOM 2040 O O . ALA A 1 268 ? 3.140 -17.604 12.797 1.00 78.31 268 ALA A O 1
ATOM 2041 N N . ARG A 1 269 ? 4.475 -18.213 11.089 1.00 79.75 269 ARG A N 1
ATOM 2042 C CA . ARG A 1 269 ? 4.709 -19.576 11.571 1.00 79.75 269 ARG A CA 1
ATOM 2043 C C . ARG A 1 269 ? 5.392 -19.537 12.942 1.00 79.75 269 ARG A C 1
ATOM 2045 O O . ARG A 1 269 ? 6.449 -18.925 13.085 1.00 79.75 269 ARG A O 1
ATOM 2052 N N . GLY A 1 270 ? 4.854 -20.300 13.891 1.00 77.69 270 GLY A N 1
ATOM 2053 C CA . GLY A 1 270 ? 5.469 -20.536 15.196 1.00 77.69 270 GLY A CA 1
ATOM 2054 C C . GLY A 1 270 ? 4.529 -20.277 16.368 1.00 77.69 270 GLY A C 1
ATOM 2055 O O . GLY A 1 270 ? 3.424 -19.763 16.207 1.00 77.69 270 GLY A O 1
ATOM 2056 N N . ASP A 1 271 ? 5.005 -20.630 17.561 1.00 74.50 271 ASP A N 1
ATOM 2057 C CA . ASP A 1 271 ? 4.228 -20.574 18.809 1.00 74.50 271 ASP A CA 1
ATOM 2058 C C . ASP A 1 271 ? 4.388 -19.233 19.550 1.00 74.50 271 ASP A C 1
ATOM 2060 O O . ASP A 1 271 ? 3.830 -19.030 20.629 1.00 74.50 271 ASP A O 1
ATOM 2064 N N . VAL A 1 272 ? 5.175 -18.310 18.988 1.00 77.81 272 VAL A N 1
ATOM 2065 C CA . VAL A 1 272 ? 5.407 -16.982 19.561 1.00 77.81 272 VAL A CA 1
ATOM 2066 C C . VAL A 1 272 ? 4.369 -16.028 18.983 1.00 77.81 272 VAL A C 1
ATOM 2068 O O . VAL A 1 272 ? 4.553 -15.468 17.906 1.00 77.81 272 VAL A O 1
ATOM 2071 N N . GLY A 1 273 ? 3.251 -15.896 19.690 1.00 84.94 273 GLY A N 1
ATOM 2072 C CA . GLY A 1 273 ? 2.200 -14.932 19.384 1.00 84.94 273 GLY A CA 1
ATOM 2073 C C . GLY A 1 273 ? 2.156 -13.786 20.383 1.00 84.94 273 GLY A C 1
ATOM 2074 O O . GLY A 1 273 ? 2.559 -13.933 21.539 1.00 84.94 273 GLY A O 1
ATOM 2075 N N . GLU A 1 274 ? 1.597 -12.664 19.947 1.00 89.12 274 GLU A N 1
ATOM 2076 C CA . GLU A 1 274 ? 1.160 -11.608 20.846 1.00 89.12 274 GLU A CA 1
ATOM 2077 C C . GLU A 1 274 ? 0.044 -12.145 21.750 1.00 89.12 274 GLU A C 1
ATOM 2079 O O . GLU A 1 274 ? -0.880 -12.840 21.309 1.00 89.12 274 GLU A O 1
ATOM 2084 N N . LEU A 1 275 ? 0.132 -11.818 23.038 1.00 89.38 275 LEU A N 1
ATOM 2085 C CA . LEU A 1 275 ? -0.879 -12.209 24.009 1.00 89.38 275 LEU A CA 1
ATOM 2086 C C . LEU A 1 275 ? -2.058 -11.243 23.941 1.00 89.38 275 LEU A C 1
ATOM 2088 O O . LEU A 1 275 ? -2.003 -10.142 24.495 1.00 89.38 275 LEU A O 1
ATOM 2092 N N . ILE A 1 276 ? -3.148 -11.701 23.341 1.00 91.00 276 ILE A N 1
ATOM 2093 C CA . ILE A 1 276 ? -4.424 -10.992 23.321 1.00 91.00 276 ILE A CA 1
ATOM 2094 C C . ILE A 1 276 ? -5.376 -11.550 24.377 1.00 91.00 276 ILE A C 1
ATOM 2096 O O . ILE A 1 276 ? -5.128 -12.583 25.003 1.00 91.00 276 ILE A O 1
ATOM 2100 N N . SER A 1 277 ? -6.471 -10.851 24.629 1.00 90.50 277 SER A N 1
ATOM 2101 C CA . SER A 1 277 ? -7.577 -11.320 25.469 1.00 90.50 277 SER A CA 1
ATOM 2102 C C . SER A 1 277 ? -8.898 -10.884 24.868 1.00 90.50 277 SER A C 1
ATOM 2104 O O . SER A 1 277 ? -8.913 -10.000 24.023 1.00 90.50 277 SER A O 1
ATOM 2106 N N . PHE A 1 278 ? -9.994 -11.490 25.313 1.00 88.00 278 PHE A N 1
ATOM 2107 C CA . PHE A 1 278 ? -11.350 -11.054 24.994 1.00 88.00 278 PHE A CA 1
ATOM 2108 C C . PHE A 1 278 ? -12.053 -10.679 26.293 1.00 88.00 278 PHE A C 1
ATOM 2110 O O . PHE A 1 278 ? -11.989 -11.437 27.265 1.00 88.00 278 PHE A O 1
ATOM 2117 N N . ASP A 1 279 ? -12.667 -9.500 26.326 1.00 86.12 279 ASP A N 1
ATOM 2118 C CA . ASP A 1 279 ? -13.423 -9.042 27.490 1.00 86.12 279 ASP A CA 1
ATOM 2119 C C . ASP A 1 279 ? -14.769 -9.787 27.619 1.00 86.12 279 ASP A C 1
ATOM 2121 O O . ASP A 1 279 ? -15.082 -10.721 26.880 1.00 86.12 279 ASP A O 1
ATOM 2125 N N . ASN A 1 280 ? -15.599 -9.381 28.580 1.00 85.44 280 ASN A N 1
ATOM 2126 C CA . ASN A 1 280 ? -16.924 -9.976 28.778 1.00 85.44 280 ASN A CA 1
ATOM 2127 C C . ASN A 1 280 ? -17.963 -9.612 27.695 1.00 85.44 280 ASN A C 1
ATOM 2129 O O . ASN A 1 280 ? -19.110 -10.052 27.800 1.00 85.44 280 ASN A O 1
ATOM 2133 N N . LYS A 1 281 ? -17.590 -8.800 26.701 1.00 84.69 281 LYS A N 1
ATOM 2134 C CA . LYS A 1 281 ? -18.393 -8.424 25.530 1.00 84.69 281 LYS A CA 1
ATOM 2135 C C . LYS A 1 281 ? -17.831 -9.035 24.242 1.00 84.69 281 LYS A C 1
ATOM 2137 O O . LYS A 1 281 ? -18.224 -8.603 23.161 1.00 84.69 281 LYS A O 1
ATOM 2142 N N . ASP A 1 282 ? -16.915 -9.997 24.358 1.00 82.56 282 ASP A N 1
ATOM 2143 C CA . ASP A 1 282 ? -16.207 -10.622 23.240 1.00 82.56 282 ASP A CA 1
ATOM 2144 C C . ASP A 1 282 ? -15.411 -9.617 22.381 1.00 82.56 282 ASP A C 1
ATOM 2146 O O . ASP A 1 282 ? -15.141 -9.857 21.202 1.00 82.56 282 ASP A O 1
ATOM 2150 N N . LEU A 1 283 ? -14.992 -8.488 22.962 1.00 79.94 283 LEU A N 1
ATOM 2151 C CA . LEU A 1 283 ? -14.091 -7.544 22.309 1.00 79.94 283 LEU A CA 1
ATOM 2152 C C . LEU A 1 283 ? -12.651 -7.956 22.594 1.00 79.94 283 LEU A C 1
ATOM 2154 O O . LEU A 1 283 ? -12.225 -8.012 23.754 1.00 79.94 283 LEU A O 1
ATOM 2158 N N . MET A 1 284 ? -11.880 -8.219 21.536 1.00 86.56 284 MET A N 1
ATOM 2159 C CA . MET A 1 284 ? -10.448 -8.434 21.716 1.00 86.56 284 MET A CA 1
ATOM 2160 C C . MET A 1 284 ? -9.785 -7.162 22.266 1.00 86.56 284 MET A C 1
ATOM 2162 O O . MET A 1 284 ? -10.157 -6.028 21.953 1.00 86.56 284 MET A O 1
ATOM 2166 N N . ASN A 1 285 ? -8.806 -7.365 23.133 1.00 89.00 285 ASN A N 1
ATOM 2167 C CA . ASN A 1 285 ? -7.998 -6.327 23.737 1.00 89.00 285 ASN A CA 1
ATOM 2168 C C . ASN A 1 285 ? -6.549 -6.802 23.861 1.00 89.00 285 ASN A C 1
ATOM 2170 O O . ASN A 1 285 ? -6.266 -7.998 23.981 1.00 89.00 285 ASN A O 1
ATOM 2174 N N . ILE A 1 286 ? -5.633 -5.839 23.839 1.00 88.44 286 ILE A N 1
ATOM 2175 C CA . ILE A 1 286 ? -4.231 -6.060 24.188 1.00 88.44 286 ILE A CA 1
ATOM 2176 C C . ILE A 1 286 ? -4.048 -5.542 25.604 1.00 88.44 286 ILE A C 1
ATOM 2178 O O . ILE A 1 286 ? -4.398 -4.401 25.910 1.00 88.44 286 ILE A O 1
ATOM 2182 N N . GLN A 1 287 ? -3.496 -6.376 26.474 1.00 88.50 287 GLN A N 1
ATOM 2183 C CA . GLN A 1 287 ? -3.193 -5.982 27.841 1.00 88.50 287 GLN A CA 1
ATOM 2184 C C . GLN A 1 287 ? -1.730 -5.554 27.910 1.00 88.50 287 GLN A C 1
ATOM 2186 O O . GLN A 1 287 ? -0.846 -6.285 27.465 1.00 88.50 287 GLN A O 1
ATOM 2191 N N . SER A 1 288 ? -1.467 -4.388 28.491 1.00 85.69 288 SER A N 1
ATOM 2192 C CA . SER A 1 288 ? -0.114 -3.880 28.721 1.00 85.69 288 SER A CA 1
ATOM 2193 C C . SER A 1 288 ? -0.049 -3.181 30.075 1.00 85.69 288 SER A C 1
ATOM 2195 O O . SER A 1 288 ? -0.980 -2.487 30.480 1.00 85.69 288 SER A O 1
ATOM 2197 N N . ASN A 1 289 ? 1.055 -3.358 30.795 1.00 88.62 289 ASN A N 1
ATOM 2198 C CA . ASN A 1 289 ? 1.375 -2.589 31.999 1.00 88.62 289 ASN A CA 1
ATOM 2199 C C . ASN A 1 289 ? 2.200 -1.329 31.679 1.00 88.62 289 ASN A C 1
ATOM 2201 O O . ASN A 1 289 ? 2.722 -0.693 32.586 1.00 88.62 289 ASN A O 1
ATOM 2205 N N . ILE A 1 290 ? 2.340 -0.973 30.404 1.00 83.75 290 ILE A N 1
ATOM 2206 C CA . ILE A 1 290 ? 2.890 0.302 29.944 1.00 83.75 290 ILE A CA 1
ATOM 2207 C C . ILE A 1 290 ? 1.719 1.194 29.548 1.00 83.75 290 ILE A C 1
ATOM 2209 O O . ILE A 1 290 ? 0.908 0.799 28.709 1.00 83.75 290 ILE A O 1
ATOM 2213 N N . ASN A 1 291 ? 1.655 2.402 30.113 1.00 82.31 291 ASN A N 1
ATOM 2214 C CA . ASN A 1 291 ? 0.659 3.391 29.725 1.00 82.31 291 ASN A CA 1
ATOM 2215 C C . ASN A 1 291 ? 1.029 4.073 28.403 1.00 82.31 291 ASN A C 1
ATOM 2217 O O . ASN A 1 291 ? 1.688 5.114 28.396 1.00 82.31 291 ASN A O 1
ATOM 2221 N N . TRP A 1 292 ? 0.532 3.510 27.305 1.00 78.38 292 TRP A N 1
ATOM 2222 C CA . TRP A 1 292 ? 0.682 4.048 25.949 1.00 78.38 292 TRP A CA 1
ATOM 2223 C C . TRP A 1 292 ? -0.128 5.325 25.666 1.00 78.38 292 TRP A C 1
ATOM 2225 O O . TRP A 1 292 ? -0.044 5.874 24.574 1.00 78.38 292 TRP A O 1
ATOM 2235 N N . GLU A 1 293 ? -0.933 5.809 26.617 1.00 78.56 293 GLU A N 1
ATOM 2236 C CA . GLU A 1 293 ? -1.686 7.066 26.469 1.00 78.56 293 GLU A CA 1
ATOM 2237 C C . GLU A 1 293 ? -0.942 8.279 27.035 1.00 78.56 293 GLU A C 1
ATOM 2239 O O . GLU A 1 293 ? -1.400 9.410 26.884 1.00 78.56 293 GLU A O 1
ATOM 2244 N N . SER A 1 294 ? 0.181 8.056 27.720 1.00 81.00 294 SER A N 1
ATOM 2245 C CA . SER A 1 294 ? 1.040 9.134 28.198 1.00 81.00 294 SER A CA 1
ATOM 2246 C C . SER A 1 294 ? 2.061 9.506 27.127 1.00 81.00 294 SER A C 1
ATOM 2248 O O . SER A 1 294 ? 2.630 8.628 26.489 1.00 81.00 294 SER A O 1
ATOM 2250 N N . GLU A 1 295 ? 2.353 10.803 26.995 1.00 78.12 295 GLU A N 1
ATOM 2251 C CA . GLU A 1 295 ? 3.420 11.326 26.125 1.00 78.12 295 GLU A CA 1
ATOM 2252 C C . GLU A 1 295 ? 4.783 10.670 26.406 1.00 78.12 295 GLU A C 1
ATOM 2254 O O . GLU A 1 295 ? 5.584 10.473 25.500 1.00 78.12 295 GLU A O 1
ATOM 2259 N N . ASN A 1 296 ? 5.022 10.270 27.659 1.00 77.88 296 ASN A N 1
ATOM 2260 C CA . ASN A 1 296 ? 6.174 9.469 28.050 1.00 77.88 296 ASN A CA 1
ATOM 2261 C C . ASN A 1 296 ? 5.687 8.120 28.598 1.00 77.88 296 ASN A C 1
ATOM 2263 O O . ASN A 1 296 ? 5.119 8.108 29.697 1.00 77.88 296 ASN A O 1
ATOM 2267 N N . PRO A 1 297 ? 5.920 6.993 27.896 1.00 80.94 297 PRO A N 1
ATOM 2268 C CA . PRO A 1 297 ? 5.516 5.671 28.358 1.00 80.94 297 PRO A CA 1
ATOM 2269 C C . PRO A 1 297 ? 6.065 5.383 29.758 1.00 80.94 297 PRO A C 1
ATOM 2271 O O . PRO A 1 297 ? 7.264 5.498 30.021 1.00 80.94 297 PRO A O 1
ATOM 2274 N N . ARG A 1 298 ? 5.177 5.023 30.684 1.00 89.12 298 ARG A N 1
ATOM 2275 C CA . ARG A 1 298 ? 5.530 4.661 32.062 1.00 89.12 298 ARG A CA 1
ATOM 2276 C C . ARG A 1 298 ? 4.884 3.339 32.417 1.00 89.12 298 ARG A C 1
ATOM 2278 O O . ARG A 1 298 ? 3.772 3.054 31.978 1.00 89.12 298 ARG A O 1
ATOM 2285 N N . TRP A 1 299 ? 5.569 2.571 33.254 1.00 89.00 299 TRP A N 1
ATOM 2286 C CA . TRP A 1 299 ? 4.986 1.395 33.881 1.00 89.00 299 TRP A CA 1
ATOM 2287 C C . TRP A 1 299 ? 3.820 1.822 34.778 1.00 89.00 299 TRP A C 1
ATOM 2289 O O . TRP A 1 299 ? 3.959 2.707 35.625 1.00 89.00 299 TRP A O 1
ATOM 2299 N N . THR A 1 300 ? 2.669 1.202 34.578 1.00 90.38 300 THR A N 1
ATOM 2300 C CA . THR A 1 300 ? 1.436 1.404 35.334 1.00 90.38 300 THR A CA 1
ATOM 2301 C C . THR A 1 300 ? 0.826 0.056 35.706 1.00 90.38 300 THR A C 1
ATOM 2303 O O . THR A 1 300 ? 1.380 -1.006 35.425 1.00 90.38 300 THR A O 1
ATOM 2306 N N . ASN A 1 301 ? -0.347 0.086 36.338 1.00 88.81 301 ASN A N 1
ATOM 2307 C CA . ASN A 1 301 ? -1.190 -1.101 36.407 1.00 88.81 301 ASN A CA 1
ATOM 2308 C C . ASN A 1 301 ? -1.525 -1.589 34.991 1.00 88.81 301 ASN A C 1
ATOM 2310 O O . ASN A 1 301 ? -1.543 -0.791 34.048 1.00 88.81 301 ASN A O 1
ATOM 2314 N N . TRP A 1 302 ? -1.794 -2.891 34.869 1.00 85.19 302 TRP A N 1
ATOM 2315 C CA . TRP A 1 302 ? -2.297 -3.481 33.633 1.00 85.19 302 TRP A CA 1
ATOM 2316 C C . TRP A 1 302 ? -3.522 -2.714 33.150 1.00 85.19 302 TRP A C 1
ATOM 2318 O O . TRP A 1 302 ? -4.468 -2.488 33.910 1.00 85.19 302 TRP A O 1
ATOM 2328 N N . LYS A 1 303 ? -3.464 -2.318 31.886 1.00 88.38 303 LYS A N 1
ATOM 2329 C CA . LYS A 1 303 ? -4.524 -1.635 31.174 1.00 88.38 303 LYS A CA 1
ATOM 2330 C C . LYS A 1 303 ? -4.801 -2.379 29.876 1.00 88.38 303 LYS A C 1
ATOM 2332 O O . LYS A 1 303 ? -3.901 -2.927 29.241 1.00 88.38 303 LYS A O 1
ATOM 2337 N N . GLU A 1 304 ? -6.069 -2.398 29.525 1.00 87.31 304 GLU A N 1
ATOM 2338 C CA . GLU A 1 304 ? -6.600 -2.915 28.277 1.00 87.31 304 GLU A CA 1
ATOM 2339 C C . GLU A 1 304 ? -6.590 -1.834 27.193 1.00 87.31 304 GLU A C 1
ATOM 2341 O O . GLU A 1 304 ? -6.894 -0.660 27.433 1.00 87.31 304 GLU A O 1
ATOM 2346 N N . TYR A 1 305 ? -6.239 -2.245 25.983 1.00 84.38 305 TYR A N 1
ATOM 2347 C CA . TYR A 1 305 ? -6.211 -1.393 24.809 1.00 84.38 305 TYR A CA 1
ATOM 2348 C C . TYR A 1 305 ? -7.121 -1.993 23.741 1.00 84.38 305 TYR A C 1
ATOM 2350 O O . TYR A 1 305 ? -6.826 -3.039 23.169 1.00 84.38 305 TYR A O 1
ATOM 2358 N N . TYR A 1 306 ? -8.212 -1.283 23.449 1.00 83.00 306 TYR A N 1
ATOM 2359 C CA . TYR A 1 306 ? -9.160 -1.584 22.365 1.00 83.00 306 TYR A CA 1
ATOM 2360 C C . TYR A 1 306 ? -8.825 -0.808 21.079 1.00 83.00 306 TYR A C 1
ATOM 2362 O O . TYR A 1 306 ? -9.690 -0.526 20.257 1.00 83.00 306 TYR A O 1
ATOM 2370 N N . ARG A 1 307 ? -7.564 -0.390 20.921 1.00 68.19 307 ARG A N 1
ATOM 2371 C CA . ARG A 1 307 ? -7.106 0.479 19.824 1.00 68.19 307 ARG A CA 1
ATOM 2372 C C . ARG A 1 307 ? -6.618 -0.336 18.637 1.00 68.19 307 ARG A C 1
ATOM 2374 O O . ARG A 1 307 ? -5.466 -0.234 18.233 1.00 68.19 307 ARG A O 1
ATOM 2381 N N . TRP A 1 308 ? -7.488 -1.183 18.126 1.00 63.06 308 TRP A N 1
ATOM 2382 C CA . TRP A 1 308 ? -7.214 -1.964 16.938 1.00 63.06 308 TRP A CA 1
ATOM 2383 C C . TRP A 1 308 ? -8.441 -1.855 16.049 1.00 63.06 308 TRP A C 1
ATOM 2385 O O . TRP A 1 308 ? -9.578 -2.048 16.479 1.00 63.06 308 TRP A O 1
ATOM 2395 N N . TRP A 1 309 ? -8.191 -1.454 14.815 1.00 48.88 309 TRP A N 1
ATOM 2396 C CA . TRP A 1 309 ? -9.197 -1.384 13.778 1.00 48.88 309 TRP A CA 1
ATOM 2397 C C . TRP A 1 309 ? -8.799 -2.439 12.765 1.00 48.88 309 TRP A C 1
ATOM 2399 O O . TRP A 1 309 ? -7.713 -2.378 12.194 1.00 48.88 309 TRP A O 1
ATOM 2409 N N . VAL A 1 310 ? -9.650 -3.446 12.604 1.00 39.34 310 VAL A N 1
ATOM 2410 C CA . VAL A 1 310 ? -9.571 -4.320 11.439 1.00 39.34 310 VAL A CA 1
ATOM 2411 C C . VAL A 1 310 ? -10.282 -3.545 10.341 1.00 39.34 310 VAL A C 1
ATOM 2413 O O . VAL A 1 310 ? -11.508 -3.439 10.365 1.00 39.34 310 VAL A O 1
ATOM 2416 N N . CYS A 1 311 ? -9.500 -2.880 9.494 1.00 36.75 311 CYS A N 1
ATOM 2417 C CA . CYS A 1 311 ? -10.017 -2.254 8.284 1.00 36.75 311 CYS A CA 1
ATOM 2418 C C . CYS A 1 311 ? -10.474 -3.333 7.310 1.00 36.75 311 CYS A C 1
ATOM 2420 O O . CYS A 1 311 ? -9.742 -4.341 7.178 1.00 36.75 311 CYS A O 1
#

Secondary structure (DSSP, 8-state):
---------------------S--EEPPPB--EEEBTTSS-EEEEEEEEEETTEEEEEETT---TT--SPPPPP-EEEEE-TT---SSTTPPPPEEEEEEEESSSS-EEEEEEEEEE-TTSS-EEEEEEESSTTPPPBEE-TTS-EEEEEEEE-TTS-EEEEEE------TTHHHHTTSS---------B------SS------------------PPPPP--SS---TTT---EE-EEEE--SSSPEEEEEEEEE-SSSS-EEEEEEEBS---EEEE-TTS-EEEEEEE-TTSSS--EEEEEEE------